Protein AF-A0A927G525-F1 (afdb_monomer)

Radius of gyration: 22.57 Å; Cα contacts (8 Å, |Δi|>4): 133; chains: 1; bounding box: 40×62×65 Å

Foldseek 3Di:
DDDDDDVVVVVVVVVVVVVVVVVVVVVVPDDDDDDDDDDDDDDDDDDDDDDDDDPPDPPADDQDPVLLVVLCVQQPLPDDPVSLLVQLLQCLVLWFDWPDHDHHDHDDLSNLVSSLVSLVSDDDPPSVLSNVSSVCVNVVNCQCSLVSNQVSCVVVVHDGGRTDGTDDPVRSVVVCVVRPD

Structure (mmCIF, N/CA/C/O backbone):
data_AF-A0A927G525-F1
#
_entry.id   AF-A0A927G525-F1
#
loop_
_atom_site.group_PDB
_atom_site.id
_atom_site.type_symbol
_atom_site.label_atom_id
_atom_site.label_alt_id
_atom_site.label_comp_id
_atom_site.label_asym_id
_atom_site.label_entity_id
_atom_site.label_seq_id
_atom_site.pdbx_PDB_ins_code
_atom_site.Cartn_x
_atom_site.Cartn_y
_atom_site.Cartn_z
_atom_site.occupancy
_atom_site.B_iso_or_equiv
_atom_site.auth_seq_id
_atom_site.auth_comp_id
_atom_site.auth_asym_id
_atom_site.auth_atom_id
_atom_site.pdbx_PDB_model_num
ATOM 1 N N . MET A 1 1 ? 15.867 30.721 -27.937 1.00 39.94 1 MET A N 1
ATOM 2 C CA . MET A 1 1 ? 15.234 31.779 -27.117 1.00 39.94 1 MET A CA 1
ATOM 3 C C . MET A 1 1 ? 14.611 31.101 -25.904 1.00 39.94 1 MET A C 1
ATOM 5 O O . MET A 1 1 ? 13.774 30.235 -26.097 1.00 39.94 1 MET A O 1
ATOM 9 N N . LYS A 1 2 ? 15.102 31.360 -24.684 1.00 43.56 2 LYS A N 1
ATOM 10 C CA . LYS A 1 2 ? 14.586 30.732 -23.452 1.00 43.56 2 LYS A CA 1
ATOM 11 C C . LYS A 1 2 ? 13.580 31.690 -22.808 1.00 43.56 2 LYS A C 1
ATOM 13 O O . LYS A 1 2 ? 13.981 32.765 -22.365 1.00 43.56 2 LYS A O 1
ATOM 18 N N . ASN A 1 3 ? 12.302 31.316 -22.790 1.00 55.22 3 ASN A N 1
ATOM 19 C CA . ASN A 1 3 ? 11.239 32.102 -22.164 1.00 55.22 3 ASN A CA 1
ATOM 20 C C . ASN A 1 3 ? 11.422 32.070 -20.643 1.00 55.22 3 ASN A C 1
ATOM 22 O O . ASN A 1 3 ? 11.191 31.049 -20.000 1.00 55.22 3 ASN A O 1
ATOM 26 N N . LYS A 1 4 ? 11.873 33.187 -20.069 1.00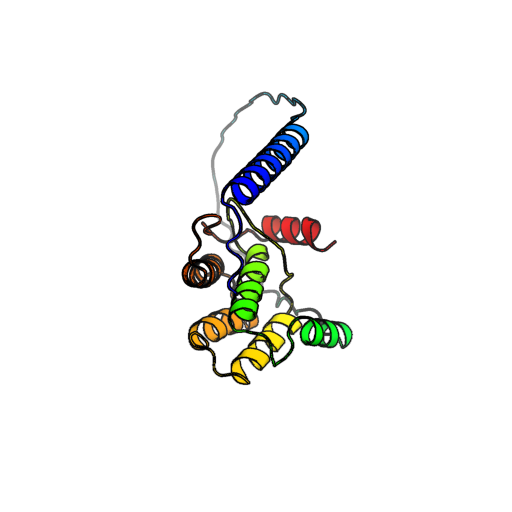 57.25 4 LYS A N 1
ATOM 27 C CA . LYS A 1 4 ? 11.901 33.388 -18.619 1.00 57.25 4 LYS A CA 1
ATOM 28 C C . LYS A 1 4 ? 10.483 33.754 -18.177 1.00 57.25 4 LYS A C 1
ATOM 30 O O . LYS A 1 4 ? 10.048 34.881 -18.412 1.00 57.25 4 LYS A O 1
ATOM 35 N N . LEU A 1 5 ? 9.764 32.802 -17.584 1.00 58.34 5 LEU A N 1
ATOM 36 C CA . LEU A 1 5 ? 8.519 33.079 -16.862 1.00 58.34 5 LEU A CA 1
ATOM 37 C C . LEU A 1 5 ? 8.806 34.147 -15.797 1.00 58.34 5 LEU A C 1
ATOM 39 O O . LEU A 1 5 ? 9.718 34.001 -14.984 1.00 58.34 5 LEU A O 1
ATOM 43 N N . GLN A 1 6 ? 8.079 35.261 -15.874 1.00 56.66 6 GLN A N 1
ATOM 44 C CA . GLN A 1 6 ? 8.254 36.414 -14.994 1.00 56.66 6 GLN A CA 1
ATOM 45 C C . GLN A 1 6 ? 7.809 36.028 -13.568 1.00 56.66 6 GLN A C 1
ATOM 47 O O . GLN A 1 6 ? 6.707 35.495 -13.416 1.00 56.66 6 GLN A O 1
ATOM 52 N N . PRO A 1 7 ? 8.608 36.296 -12.517 1.00 56.25 7 PRO A N 1
ATOM 53 C CA . PRO A 1 7 ? 8.331 35.832 -11.149 1.00 56.25 7 PRO A CA 1
ATOM 54 C C . PRO A 1 7 ? 7.003 36.349 -10.562 1.00 56.25 7 PRO A C 1
ATOM 56 O O . PRO A 1 7 ? 6.453 35.739 -9.651 1.00 56.25 7 PRO A O 1
ATOM 59 N N . THR A 1 8 ? 6.431 37.417 -11.117 1.00 53.62 8 THR A N 1
ATOM 60 C CA . THR A 1 8 ? 5.122 37.969 -10.736 1.00 53.62 8 THR A CA 1
ATOM 61 C C . THR A 1 8 ? 3.933 37.061 -11.071 1.00 53.62 8 THR A C 1
ATOM 63 O O . THR A 1 8 ? 2.954 37.059 -10.329 1.00 53.62 8 THR A O 1
ATOM 66 N N . LEU A 1 9 ? 4.008 36.245 -12.130 1.00 52.56 9 LEU A N 1
ATOM 67 C CA . LEU A 1 9 ? 2.923 35.322 -12.510 1.00 52.56 9 LEU A CA 1
ATOM 68 C C . LEU A 1 9 ? 2.829 34.106 -11.575 1.00 52.56 9 LEU A C 1
ATOM 70 O O . LEU A 1 9 ? 1.742 33.583 -11.349 1.00 52.56 9 LEU A O 1
ATOM 74 N N . ILE A 1 10 ? 3.954 33.692 -10.986 1.00 56.41 10 ILE A N 1
ATOM 75 C CA . ILE A 1 10 ? 4.010 32.559 -10.052 1.00 56.41 10 ILE A CA 1
ATOM 76 C C . ILE A 1 10 ? 3.371 32.948 -8.710 1.00 56.41 10 ILE A C 1
ATOM 78 O O . ILE A 1 10 ? 2.607 32.173 -8.140 1.00 56.41 10 ILE A O 1
ATOM 82 N N . ILE A 1 11 ? 3.610 34.177 -8.241 1.00 58.72 11 ILE A N 1
ATOM 83 C CA . ILE A 1 11 ? 3.064 34.672 -6.966 1.00 58.72 11 ILE A CA 1
ATOM 84 C C . ILE A 1 11 ? 1.535 34.804 -7.035 1.00 58.72 11 ILE A C 1
ATOM 86 O O . ILE A 1 11 ? 0.843 34.410 -6.098 1.00 58.72 11 ILE A O 1
ATOM 90 N N . ALA A 1 12 ? 0.992 35.285 -8.158 1.00 60.22 12 ALA A N 1
ATOM 91 C CA . ALA A 1 12 ? -0.456 35.388 -8.345 1.00 60.22 12 ALA A CA 1
ATOM 92 C C . ALA A 1 12 ? -1.150 34.011 -8.326 1.00 60.22 12 ALA A C 1
ATOM 94 O O . ALA A 1 12 ? -2.212 33.869 -7.722 1.00 60.22 12 ALA A O 1
ATOM 95 N N . GLY A 1 13 ? -0.526 32.983 -8.915 1.00 58.19 13 GLY A N 1
ATOM 96 C CA . GLY A 1 13 ? -1.050 31.613 -8.898 1.00 58.19 13 GLY A CA 1
ATOM 97 C C . GLY A 1 13 ? -1.120 31.009 -7.491 1.00 58.19 13 GLY A C 1
ATOM 98 O O . GLY A 1 13 ? -2.121 30.393 -7.134 1.00 58.19 13 GLY A O 1
ATOM 99 N N . VAL A 1 14 ? -0.102 31.244 -6.657 1.00 66.50 14 VAL A N 1
ATOM 100 C CA . VAL A 1 14 ? -0.062 30.733 -5.273 1.00 66.50 14 VAL A CA 1
ATOM 101 C C . VAL A 1 14 ? -1.140 31.379 -4.395 1.00 66.50 14 VAL A C 1
ATOM 103 O O . VAL A 1 14 ? -1.772 30.692 -3.595 1.00 66.50 14 VAL A O 1
ATOM 106 N N . ILE A 1 15 ? -1.415 32.676 -4.576 1.00 67.94 15 ILE A N 1
ATOM 107 C CA . ILE A 1 15 ? -2.446 33.389 -3.801 1.00 67.94 15 ILE A CA 1
ATOM 108 C C . ILE A 1 15 ? -3.853 32.859 -4.122 1.00 67.94 15 ILE A C 1
ATOM 110 O O . ILE A 1 15 ? -4.662 32.681 -3.212 1.00 67.94 15 ILE A O 1
ATOM 114 N N . ILE A 1 16 ? -4.134 32.546 -5.392 1.00 67.38 16 ILE A N 1
ATOM 115 C CA . ILE A 1 16 ? -5.429 31.984 -5.815 1.00 67.38 16 ILE A CA 1
ATOM 116 C C . ILE A 1 16 ? -5.639 30.586 -5.217 1.00 67.38 16 ILE A C 1
ATOM 118 O O . ILE A 1 16 ? -6.733 30.277 -4.749 1.00 67.38 16 ILE A O 1
ATOM 122 N N . ILE A 1 17 ? -4.583 29.768 -5.166 1.00 70.31 17 ILE A N 1
ATOM 123 C CA . ILE A 1 17 ? -4.628 28.432 -4.563 1.00 70.31 17 ILE A CA 1
ATOM 124 C C . ILE A 1 17 ? -4.920 28.533 -3.057 1.00 70.31 17 ILE A C 1
ATOM 126 O O . ILE A 1 17 ? -5.826 27.865 -2.567 1.00 70.31 17 ILE A O 1
ATOM 130 N N . ILE A 1 18 ? -4.234 29.416 -2.324 1.00 76.62 18 ILE A N 1
ATOM 131 C CA . ILE A 1 18 ? -4.459 29.595 -0.878 1.00 76.62 18 ILE A CA 1
ATOM 132 C C . ILE A 1 18 ? -5.886 30.087 -0.588 1.00 76.62 18 ILE A C 1
ATOM 134 O O . ILE A 1 18 ? -6.522 29.590 0.339 1.00 76.62 18 ILE A O 1
ATOM 138 N N . ALA A 1 19 ? -6.418 31.012 -1.393 1.00 71.88 19 ALA A N 1
ATOM 139 C CA . ALA A 1 19 ? -7.792 31.491 -1.242 1.00 71.88 19 ALA A CA 1
ATOM 140 C C . ALA A 1 19 ? -8.829 30.385 -1.516 1.00 71.88 19 ALA A C 1
ATOM 142 O O . ALA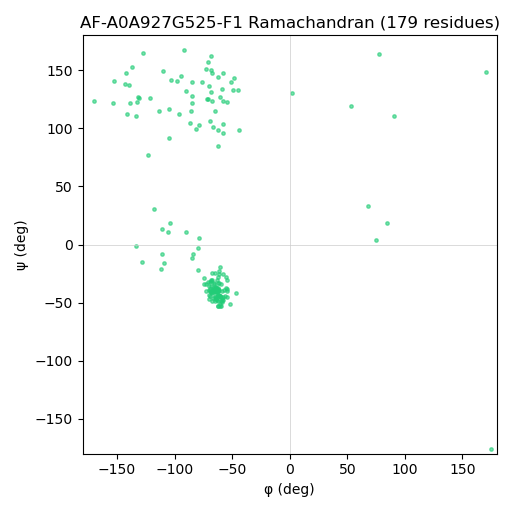 A 1 19 ? -9.806 30.266 -0.777 1.00 71.88 19 ALA A O 1
ATOM 143 N N . PHE A 1 20 ? -8.594 29.544 -2.529 1.00 77.44 20 PHE A N 1
ATOM 144 C CA . PHE A 1 20 ? -9.458 28.407 -2.853 1.00 77.44 20 PHE A CA 1
ATOM 145 C C . PHE A 1 20 ? -9.467 27.353 -1.734 1.00 77.44 20 PHE A C 1
ATOM 147 O O . PHE A 1 20 ? -10.533 26.926 -1.293 1.00 77.44 20 PHE A O 1
ATOM 154 N N . PHE A 1 21 ? -8.293 26.987 -1.209 1.00 74.19 21 PHE A N 1
ATOM 155 C CA . PHE A 1 21 ? -8.185 26.045 -0.089 1.00 74.19 21 PHE A CA 1
ATOM 156 C C . PHE A 1 21 ? -8.732 26.621 1.226 1.00 74.19 21 PHE A C 1
ATOM 158 O O . PHE A 1 21 ? -9.364 25.894 1.989 1.00 74.19 21 PHE A O 1
ATOM 165 N N . GLY A 1 22 ? -8.559 27.923 1.474 1.00 76.00 22 GLY A N 1
ATOM 166 C CA . GLY A 1 22 ? -9.157 28.607 2.622 1.00 76.00 22 GLY A CA 1
ATOM 167 C C . GLY A 1 22 ? -10.688 28.627 2.570 1.00 76.00 22 GLY A C 1
ATOM 168 O O . GLY A 1 22 ? -11.336 28.392 3.586 1.00 76.00 22 GLY A O 1
ATOM 169 N N . TYR A 1 23 ? -11.271 28.835 1.386 1.00 75.94 23 TYR A N 1
ATOM 170 C CA . TYR A 1 23 ? -12.721 28.770 1.184 1.00 75.94 23 TYR A CA 1
ATOM 171 C C . TYR A 1 23 ? -13.271 27.341 1.341 1.00 75.94 23 TYR A C 1
ATOM 173 O O . TYR A 1 23 ? -14.293 27.144 1.991 1.00 75.94 23 TYR A O 1
ATOM 181 N N . MET A 1 24 ? -12.569 26.324 0.827 1.00 74.06 24 MET A N 1
ATOM 182 C CA . MET A 1 24 ? -12.942 24.915 1.041 1.00 74.06 24 MET A CA 1
ATOM 183 C C . MET A 1 24 ? -12.901 24.518 2.524 1.00 74.06 24 MET A C 1
ATOM 185 O O . MET A 1 24 ? -13.780 23.798 2.994 1.00 74.06 24 MET A O 1
ATOM 189 N N . TYR A 1 25 ? -11.920 25.024 3.279 1.00 75.00 25 TYR A N 1
ATOM 190 C CA . TYR A 1 25 ? -11.811 24.777 4.716 1.00 75.00 25 TYR A CA 1
ATOM 191 C C . TYR A 1 25 ? -13.017 25.328 5.491 1.00 75.00 25 TYR A C 1
ATOM 193 O O . TYR A 1 25 ? -13.557 24.622 6.338 1.00 75.00 25 TYR A O 1
ATOM 201 N N . THR A 1 26 ? -13.499 26.541 5.199 1.00 68.50 26 THR A N 1
ATOM 202 C CA . THR A 1 26 ? -14.641 27.116 5.937 1.00 68.50 26 THR A CA 1
ATOM 203 C C . THR A 1 26 ? -15.961 26.411 5.631 1.00 68.50 26 THR A C 1
ATOM 205 O O . THR A 1 26 ? -16.758 26.217 6.545 1.00 68.50 26 THR A O 1
ATOM 208 N N . VAL A 1 27 ? -16.174 25.968 4.387 1.00 64.81 27 VAL A N 1
ATOM 209 C CA . VAL A 1 27 ? -17.385 25.226 3.982 1.00 64.81 27 VAL A CA 1
ATOM 210 C C . VAL A 1 27 ? -17.437 23.829 4.614 1.00 64.81 27 VAL A C 1
ATOM 212 O O . VAL A 1 27 ? -18.519 23.338 4.919 1.00 64.81 27 VAL A O 1
ATOM 215 N N . GLN A 1 28 ? -16.285 23.204 4.877 1.00 55.56 28 GLN A N 1
ATOM 216 C CA . GLN A 1 28 ? -16.208 21.896 5.540 1.00 55.56 28 GLN A CA 1
ATOM 217 C C . GLN A 1 28 ? -16.235 21.982 7.081 1.00 55.56 28 GLN A C 1
ATOM 219 O O . GLN A 1 28 ? -16.398 20.962 7.747 1.00 55.56 28 GLN A O 1
ATOM 224 N N . SER A 1 29 ? -16.089 23.183 7.653 1.00 53.62 29 SER A N 1
ATOM 225 C CA . SER A 1 29 ? -15.905 23.393 9.098 1.00 53.62 29 SER A CA 1
ATOM 226 C C . SER A 1 29 ? -17.141 23.910 9.840 1.00 53.62 29 SER A C 1
ATOM 228 O O . SER A 1 29 ? -16.972 24.434 10.935 1.00 53.62 29 SER A O 1
ATOM 230 N N . THR A 1 30 ? -18.366 23.806 9.310 1.00 46.56 30 THR A N 1
ATOM 231 C CA . THR A 1 30 ? -19.584 24.105 10.094 1.00 46.56 30 THR A CA 1
ATOM 232 C C . THR A 1 30 ? -20.041 22.858 10.861 1.00 46.56 30 THR A C 1
ATOM 234 O O . THR A 1 30 ? -20.611 21.959 10.236 1.00 46.56 30 THR A O 1
ATOM 237 N N . PRO A 1 31 ? -19.828 22.758 12.186 1.00 49.62 31 PRO A N 1
ATOM 238 C CA . PRO A 1 31 ? -20.249 21.605 12.969 1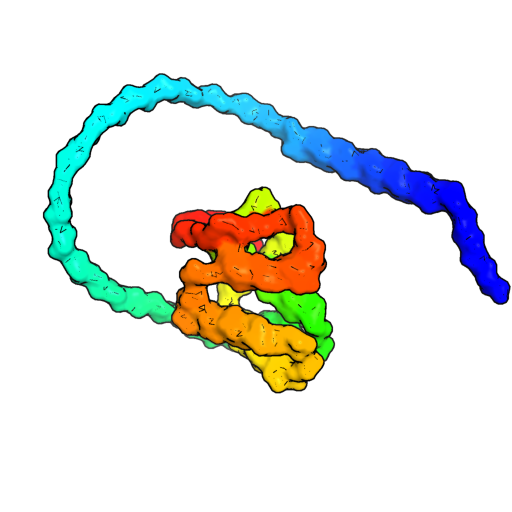.00 49.62 31 PRO A CA 1
ATOM 239 C C . PRO A 1 31 ? -21.671 21.849 13.494 1.00 49.62 31 PRO A C 1
ATOM 241 O O . PRO A 1 31 ? -21.960 22.911 14.045 1.00 49.62 31 PRO A O 1
ATOM 244 N N . ALA A 1 32 ? -22.561 20.870 13.335 1.00 41.31 32 ALA A N 1
ATOM 245 C CA . ALA A 1 32 ? -23.811 20.826 14.087 1.00 41.31 32 ALA A CA 1
ATOM 246 C C . ALA A 1 32 ? -23.482 20.490 15.554 1.00 41.31 32 ALA A C 1
ATOM 248 O O . ALA A 1 32 ? -22.785 19.510 15.816 1.00 41.31 32 ALA A O 1
ATOM 249 N N . GLU A 1 33 ? -23.932 21.322 16.498 1.00 45.72 33 GLU A N 1
ATOM 250 C CA . GLU A 1 33 ? -23.823 21.040 17.933 1.00 45.72 33 GLU A CA 1
ATOM 251 C C . GLU A 1 33 ? -24.718 19.854 18.306 1.00 45.72 33 GLU A C 1
ATOM 253 O O . GLU A 1 33 ? -25.935 19.919 18.137 1.00 45.72 33 GLU A O 1
ATOM 258 N N . GLU A 1 34 ? -24.134 18.814 18.902 1.00 36.59 34 GLU A N 1
ATOM 259 C CA . GLU A 1 34 ? -24.881 17.841 19.692 1.00 36.59 34 GLU A CA 1
ATOM 260 C C . GLU A 1 34 ? -24.169 17.608 21.027 1.00 36.59 34 GLU A C 1
ATOM 262 O O . GLU A 1 34 ? -22.961 17.380 21.106 1.00 36.59 34 GLU A O 1
ATOM 267 N N . LYS A 1 35 ? -24.946 17.758 22.096 1.00 39.81 35 LYS A N 1
ATOM 268 C CA . LYS A 1 35 ? -24.525 17.786 23.492 1.00 39.81 35 LYS A CA 1
ATOM 269 C C . LYS A 1 35 ? -24.917 16.442 24.101 1.00 39.81 35 LYS A C 1
ATOM 271 O O . LYS A 1 35 ? -26.108 16.159 24.172 1.00 39.81 35 LYS A O 1
ATOM 276 N N . VAL A 1 36 ? -23.953 15.635 24.547 1.00 34.03 36 VAL A N 1
ATOM 277 C CA . VAL A 1 36 ? -24.246 14.370 25.243 1.00 34.03 36 VAL A CA 1
ATOM 278 C C . VAL A 1 36 ? -23.617 14.366 26.630 1.00 34.03 36 VAL A C 1
ATOM 280 O O . VAL A 1 36 ? -22.438 14.659 26.824 1.00 34.03 36 VAL A O 1
ATOM 283 N N . GLU A 1 37 ? -24.495 14.098 27.586 1.00 31.39 37 GLU A N 1
ATOM 284 C CA . GLU A 1 37 ? -24.342 14.138 29.030 1.00 31.39 37 GLU A CA 1
ATOM 285 C C . GLU A 1 37 ? -23.755 12.815 29.548 1.00 31.39 37 GLU A C 1
ATOM 287 O O . GLU A 1 37 ? -24.078 11.732 29.064 1.00 31.39 37 GLU A O 1
ATOM 292 N N . VAL A 1 38 ? -22.845 12.925 30.515 1.00 31.73 38 VAL A N 1
ATOM 293 C CA . VAL A 1 38 ? -22.049 11.833 31.088 1.00 31.73 38 VAL A CA 1
ATOM 294 C C . VAL A 1 38 ? -22.839 11.139 32.195 1.00 31.73 38 VAL A C 1
ATOM 296 O O . VAL A 1 38 ? -23.227 11.798 33.157 1.00 31.73 38 VAL A O 1
ATOM 299 N N . ILE A 1 39 ? -22.977 9.812 32.134 1.00 34.06 39 ILE A N 1
ATOM 300 C CA . ILE A 1 39 ? -23.263 8.985 33.315 1.00 34.06 39 ILE A CA 1
ATOM 301 C C . ILE A 1 39 ? -22.311 7.787 33.303 1.00 34.06 39 ILE A C 1
ATOM 303 O O . ILE A 1 39 ? -22.239 7.038 32.333 1.00 34.06 39 ILE A O 1
ATOM 307 N N . ALA A 1 40 ? -21.548 7.667 34.387 1.00 34.47 40 ALA A N 1
ATOM 308 C CA . ALA A 1 40 ? -20.619 6.585 34.669 1.00 34.47 40 ALA A CA 1
ATOM 309 C C . ALA A 1 40 ? -21.280 5.558 35.593 1.00 34.47 40 ALA A C 1
ATOM 311 O O . ALA A 1 40 ? -21.918 5.959 36.565 1.00 34.47 40 ALA A O 1
ATOM 312 N N . GLU A 1 41 ? -21.037 4.268 35.357 1.00 32.25 41 GLU A N 1
ATOM 313 C CA . GLU A 1 41 ? -21.097 3.248 36.407 1.00 32.25 41 GLU A CA 1
ATOM 314 C C . GLU A 1 41 ? -20.175 2.063 36.060 1.00 32.25 41 GLU A C 1
ATOM 316 O O . GLU A 1 41 ? -20.290 1.446 35.001 1.00 32.25 41 GLU A O 1
ATOM 321 N N . GLU A 1 42 ? -19.216 1.787 36.950 1.00 34.88 42 GLU A N 1
ATOM 322 C CA . GLU A 1 42 ? -18.452 0.535 37.022 1.00 34.88 42 GLU A CA 1
ATOM 323 C C . GLU A 1 42 ? -19.346 -0.594 37.561 1.00 34.88 42 GLU A C 1
ATOM 325 O O . GLU A 1 42 ? -20.164 -0.320 38.432 1.00 34.88 42 GLU A O 1
ATOM 330 N N . THR A 1 43 ? -19.106 -1.863 37.188 1.00 25.16 43 THR A N 1
ATOM 331 C CA . THR A 1 43 ? -18.833 -2.969 38.144 1.00 25.16 43 THR A CA 1
ATOM 332 C C . THR A 1 43 ? -18.362 -4.259 37.431 1.00 25.16 43 THR A C 1
ATOM 334 O O . THR A 1 43 ? -19.031 -4.804 36.563 1.00 25.16 43 THR A O 1
ATOM 337 N N . LYS A 1 44 ? -17.175 -4.697 37.871 1.00 31.28 44 LYS A N 1
ATOM 338 C CA . LYS A 1 44 ? -16.475 -6.004 37.951 1.00 31.28 44 LYS A CA 1
ATOM 339 C C . LYS A 1 44 ? -17.073 -7.330 37.410 1.00 31.28 44 LYS A C 1
ATOM 341 O O . LYS A 1 44 ? -18.122 -7.775 37.851 1.00 31.28 44 LYS A O 1
ATOM 346 N N . GLU A 1 45 ? -16.219 -8.005 36.621 1.00 30.88 45 GLU A N 1
ATOM 347 C CA . GLU A 1 45 ? -15.624 -9.362 36.792 1.00 30.88 45 GLU A CA 1
ATOM 348 C C . GLU A 1 45 ? -16.524 -10.594 37.047 1.00 30.88 45 GLU A C 1
ATOM 350 O O . GLU A 1 45 ? -17.109 -10.722 38.117 1.00 30.88 45 GLU A O 1
ATOM 355 N N . SER A 1 46 ? -16.486 -11.592 36.143 1.00 27.42 46 SER A N 1
ATOM 356 C CA . SER A 1 46 ? -15.856 -12.916 36.383 1.00 27.42 46 SER A CA 1
ATOM 357 C C . SER A 1 46 ? -16.158 -13.953 35.278 1.00 27.42 46 SER A C 1
ATOM 359 O O . SER A 1 46 ? -17.267 -14.008 34.755 1.00 27.42 46 SER A O 1
ATOM 361 N N . ALA A 1 47 ? -15.166 -14.829 35.076 1.00 27.95 47 ALA A N 1
ATOM 362 C CA . ALA A 1 47 ? -15.230 -16.235 34.657 1.00 27.95 47 ALA A CA 1
ATOM 363 C C . ALA A 1 47 ? -15.168 -16.592 33.159 1.00 27.95 47 ALA A C 1
ATOM 365 O O . ALA A 1 47 ? -16.104 -16.413 32.385 1.00 27.95 47 ALA A O 1
ATOM 366 N N . GLU A 1 48 ? -14.028 -17.205 32.822 1.00 32.62 48 GLU A N 1
ATOM 367 C CA . GLU A 1 48 ? -13.744 -18.004 31.634 1.00 32.62 48 GLU A CA 1
ATOM 368 C C . GLU A 1 48 ? -14.823 -19.058 31.357 1.00 32.62 48 GLU A C 1
ATOM 370 O O . GLU A 1 48 ? -15.295 -19.759 32.253 1.00 32.62 48 GLU A O 1
ATOM 375 N N . THR A 1 49 ? -15.109 -19.276 30.078 1.00 25.34 49 THR A N 1
ATOM 376 C CA . THR A 1 49 ? -15.438 -20.604 29.563 1.00 25.34 49 THR A CA 1
ATOM 377 C C . THR A 1 49 ? -14.785 -20.724 28.198 1.00 25.34 49 THR A C 1
ATOM 379 O O . THR A 1 49 ? -15.115 -20.006 27.260 1.00 25.34 49 THR A O 1
ATOM 382 N N . SER A 1 50 ? -13.788 -21.601 28.142 1.00 35.62 50 SER A N 1
ATOM 383 C CA . SER A 1 50 ? -13.193 -22.102 26.919 1.00 35.62 50 SER A CA 1
ATOM 384 C C . SER A 1 50 ? -14.240 -22.906 26.158 1.00 35.62 50 SER A C 1
ATOM 386 O O . SER A 1 50 ? -14.647 -23.977 26.612 1.00 35.62 50 SER A O 1
ATOM 388 N N . GLU A 1 51 ? -14.625 -22.424 24.990 1.00 32.19 51 GLU A N 1
ATOM 389 C CA . GLU A 1 51 ? -15.234 -23.256 23.968 1.00 32.19 51 GLU A CA 1
ATOM 390 C C . GLU A 1 51 ? -14.533 -22.894 22.663 1.00 32.19 51 GLU A C 1
ATOM 392 O O . GLU A 1 51 ? -14.572 -21.757 22.195 1.00 32.19 51 GLU A O 1
ATOM 397 N N . SER A 1 52 ? -13.750 -23.853 22.178 1.00 38.06 52 SER A N 1
ATOM 398 C CA . SER A 1 52 ? -13.108 -23.835 20.875 1.00 38.06 52 SER A CA 1
ATOM 399 C C . SER A 1 52 ? -14.195 -23.691 19.819 1.00 38.06 52 SER A C 1
ATOM 401 O O . SER A 1 52 ? -14.922 -24.648 19.555 1.00 38.06 52 SER A O 1
ATOM 403 N N . VAL A 1 53 ? -14.321 -22.490 19.266 1.00 32.84 53 VAL A N 1
ATOM 404 C CA . VAL A 1 53 ? -15.077 -22.261 18.042 1.00 32.84 53 VAL A CA 1
ATOM 405 C C . VAL A 1 53 ? -14.115 -22.536 16.904 1.00 32.84 53 VAL A C 1
ATOM 407 O O . VAL A 1 53 ? -13.072 -21.889 16.793 1.00 32.84 53 VAL A O 1
ATOM 410 N N . ASP A 1 54 ? -14.455 -23.577 16.156 1.00 29.48 54 ASP A N 1
ATOM 411 C CA . ASP A 1 54 ? -13.802 -23.997 14.932 1.00 29.48 54 ASP A CA 1
ATOM 412 C C . ASP A 1 54 ? -13.530 -22.788 14.028 1.00 29.48 54 ASP A C 1
ATOM 414 O O . ASP A 1 54 ? -14.392 -21.929 13.831 1.00 29.48 54 ASP A O 1
ATOM 418 N N . GLU A 1 55 ? -12.303 -22.726 13.512 1.00 42.44 55 GLU A N 1
ATOM 419 C CA . GLU A 1 55 ? -11.892 -21.813 12.453 1.00 42.44 55 GLU A CA 1
ATOM 420 C C . GLU A 1 55 ? -12.796 -22.063 11.237 1.00 42.44 55 GLU A C 1
ATOM 422 O O . GLU A 1 55 ? -12.587 -22.995 10.458 1.00 42.44 55 GLU A O 1
ATOM 427 N N . GLU A 1 56 ? -13.852 -21.259 11.107 1.00 40.25 56 GLU A N 1
ATOM 428 C CA . GLU A 1 56 ? -14.613 -21.150 9.871 1.00 40.25 56 GLU A CA 1
ATOM 429 C C . GLU A 1 56 ? -13.692 -20.515 8.829 1.00 40.25 56 GLU A C 1
ATOM 431 O O . GLU A 1 56 ? -13.424 -19.316 8.834 1.00 40.25 56 GLU A O 1
ATOM 436 N N . ASP A 1 57 ? -13.165 -21.387 7.975 1.00 38.12 57 ASP A N 1
ATOM 437 C CA . ASP A 1 57 ? -12.541 -21.102 6.692 1.00 38.12 57 ASP A CA 1
ATOM 438 C C . ASP A 1 57 ? -13.411 -20.073 5.942 1.00 38.12 57 ASP A C 1
ATOM 440 O O . ASP A 1 57 ? -14.459 -20.406 5.378 1.00 38.12 57 ASP A O 1
ATOM 444 N N . GLU A 1 58 ? -13.016 -18.795 6.003 1.00 46.78 58 GLU A N 1
ATOM 445 C CA . GLU A 1 58 ? -13.561 -17.714 5.183 1.00 46.78 58 GLU A CA 1
ATOM 446 C C . GLU A 1 58 ? -13.251 -18.069 3.725 1.00 46.78 58 GLU A C 1
ATOM 448 O O . GLU A 1 58 ? -12.241 -17.663 3.148 1.00 46.78 58 GLU A O 1
ATOM 453 N N . GLN A 1 59 ? -14.112 -18.884 3.113 1.00 45.75 59 GLN A N 1
ATOM 454 C CA . GLN A 1 59 ? -14.025 -19.186 1.697 1.00 45.75 59 GLN A CA 1
ATOM 455 C C . GLN A 1 59 ? -14.226 -17.867 0.943 1.00 45.75 59 GLN A C 1
ATOM 457 O O . GLN A 1 59 ? -15.352 -17.393 0.764 1.00 45.75 59 GLN A O 1
ATOM 462 N N . ALA A 1 60 ? -13.114 -17.256 0.531 1.00 60.50 60 ALA A N 1
ATOM 463 C CA . ALA A 1 60 ? -13.111 -16.066 -0.299 1.00 60.50 60 ALA A CA 1
ATOM 464 C C . ALA A 1 60 ? -14.049 -16.288 -1.494 1.00 60.50 60 ALA A C 1
ATOM 466 O O . ALA A 1 60 ? -14.021 -17.346 -2.134 1.00 60.50 60 ALA A O 1
ATOM 467 N N . ALA A 1 61 ? -14.905 -15.301 -1.776 1.00 68.69 61 ALA A N 1
ATOM 468 C CA . ALA A 1 61 ? -15.823 -15.370 -2.904 1.00 68.69 61 ALA A CA 1
ATOM 469 C C . ALA A 1 61 ? -15.054 -15.735 -4.192 1.00 68.69 61 ALA A C 1
ATOM 471 O O . ALA A 1 61 ? -13.935 -15.250 -4.395 1.00 68.69 61 ALA A O 1
ATOM 472 N N . PRO A 1 62 ? -15.620 -16.592 -5.061 1.00 82.62 62 PRO A N 1
ATOM 473 C CA . PRO A 1 62 ? -14.924 -17.030 -6.262 1.00 82.62 62 PRO A CA 1
ATOM 474 C C . PRO A 1 62 ? -14.608 -15.827 -7.156 1.00 82.62 62 PRO A C 1
ATOM 476 O O . PRO A 1 62 ? -15.508 -15.065 -7.505 1.00 82.62 62 PRO A O 1
ATOM 479 N N . ILE A 1 63 ? -13.336 -15.684 -7.545 1.00 88.12 63 ILE A N 1
ATOM 4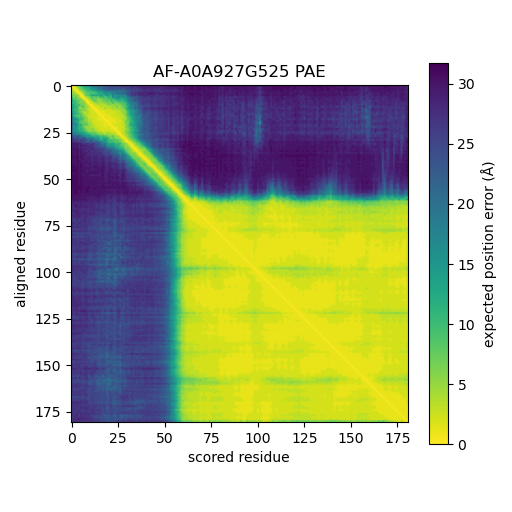80 C CA . ILE A 1 63 ? -12.878 -14.643 -8.475 1.00 88.12 63 ILE A CA 1
ATOM 481 C C . ILE A 1 63 ? -13.642 -14.783 -9.798 1.00 88.12 63 ILE A C 1
ATOM 483 O O . ILE A 1 63 ? -13.619 -15.844 -10.431 1.00 88.12 63 ILE A O 1
ATOM 487 N N . THR A 1 64 ? -14.317 -13.718 -10.225 1.00 93.06 64 THR A N 1
ATOM 488 C CA . THR A 1 64 ? -15.071 -13.694 -11.482 1.00 93.06 64 THR A CA 1
ATOM 489 C C . THR A 1 64 ? -14.217 -13.184 -12.644 1.00 93.06 64 THR A C 1
ATOM 491 O O . THR A 1 64 ? -13.137 -12.625 -12.458 1.00 93.06 64 THR A O 1
ATOM 494 N N . LYS A 1 65 ? -14.699 -13.364 -13.881 1.00 92.19 65 LYS A N 1
ATOM 495 C CA . LYS A 1 65 ? -14.041 -12.776 -15.060 1.00 92.19 65 LYS A CA 1
ATOM 496 C C . LYS A 1 65 ? -14.023 -11.252 -14.999 1.00 92.19 65 LYS A C 1
ATOM 498 O O . LYS A 1 65 ? -13.008 -10.661 -15.340 1.00 92.19 65 LYS A O 1
ATOM 503 N N . ASP A 1 66 ? -15.108 -10.652 -14.522 1.00 94.19 66 ASP A N 1
ATOM 504 C CA . ASP A 1 66 ? -15.226 -9.201 -14.400 1.00 94.19 66 ASP A CA 1
ATOM 505 C C . ASP A 1 66 ? -14.202 -8.656 -13.388 1.00 94.19 66 ASP A C 1
ATOM 507 O O . ASP A 1 66 ? -13.596 -7.616 -13.636 1.00 94.19 66 ASP A O 1
ATOM 511 N N . ASP A 1 67 ? -13.928 -9.391 -12.300 1.00 92.44 67 ASP A N 1
ATOM 512 C CA . ASP A 1 67 ? -12.883 -9.025 -11.329 1.00 92.44 67 ASP A CA 1
ATOM 513 C C . ASP A 1 67 ? -11.478 -9.051 -11.947 1.00 92.44 67 ASP A C 1
ATOM 515 O O . ASP A 1 67 ? -10.654 -8.179 -11.662 1.00 92.44 67 ASP A O 1
ATOM 519 N N . ILE A 1 68 ? -11.198 -10.052 -12.789 1.00 93.12 68 ILE A N 1
ATOM 520 C CA . ILE A 1 68 ? -9.916 -10.178 -13.496 1.00 93.12 68 ILE A CA 1
ATOM 521 C C . ILE A 1 68 ? -9.769 -9.042 -14.510 1.00 93.12 68 ILE A C 1
ATOM 523 O O . ILE A 1 68 ? -8.744 -8.365 -14.517 1.00 93.12 68 ILE A O 1
ATOM 527 N N . GLU A 1 69 ? -10.793 -8.794 -15.330 1.00 94.56 69 GLU A N 1
ATOM 528 C CA . GLU A 1 69 ? -10.776 -7.728 -16.337 1.00 94.56 69 GLU A CA 1
ATOM 529 C C . GLU A 1 69 ? -10.635 -6.335 -15.696 1.00 94.56 69 GLU A C 1
ATOM 531 O O . GLU A 1 69 ? -9.882 -5.494 -16.201 1.00 94.56 69 GLU A O 1
ATOM 536 N N . ASP A 1 70 ? -11.302 -6.082 -14.561 1.00 96.06 70 ASP A N 1
ATOM 537 C CA . ASP A 1 70 ? -11.107 -4.850 -13.788 1.00 96.06 70 ASP A CA 1
ATOM 538 C C . ASP A 1 70 ? -9.667 -4.743 -13.273 1.00 96.06 70 ASP A C 1
ATOM 540 O O . ASP A 1 70 ? -9.012 -3.719 -13.485 1.00 96.06 70 ASP A O 1
ATOM 544 N N . ALA A 1 71 ? -9.134 -5.803 -12.658 1.00 96.31 71 ALA A N 1
ATOM 545 C CA . ALA A 1 71 ? -7.770 -5.806 -12.143 1.00 96.31 71 ALA A CA 1
ATOM 546 C C . ALA A 1 71 ? -6.732 -5.568 -13.254 1.00 96.31 71 ALA A C 1
ATOM 548 O O . ALA A 1 71 ? -5.833 -4.746 -13.078 1.00 96.31 71 ALA A O 1
ATOM 549 N N . GLU A 1 72 ? -6.863 -6.220 -14.411 1.00 97.25 72 GLU A N 1
ATOM 550 C CA . GLU A 1 72 ? -5.973 -6.028 -15.564 1.00 97.25 72 GLU A CA 1
ATOM 551 C C . GLU A 1 72 ? -6.015 -4.598 -16.107 1.00 97.25 72 GLU A C 1
ATOM 553 O O . GLU A 1 72 ? -4.978 -4.030 -16.460 1.00 97.25 72 GLU A O 1
ATOM 558 N N . LYS A 1 73 ? -7.206 -3.991 -16.143 1.00 97.00 73 LYS A N 1
ATOM 559 C CA . LYS A 1 73 ? -7.387 -2.603 -16.575 1.00 97.00 73 LYS A CA 1
ATOM 560 C C . LYS A 1 73 ? -6.777 -1.609 -15.589 1.00 97.00 73 LYS A C 1
ATOM 562 O O . LYS A 1 73 ? -6.208 -0.602 -16.011 1.00 97.00 73 LYS A O 1
ATOM 567 N N . VAL A 1 74 ? -6.931 -1.859 -14.290 1.00 97.25 74 VAL A N 1
ATOM 568 C CA . VAL A 1 74 ? -6.391 -1.001 -13.227 1.00 97.25 74 VAL A CA 1
ATOM 569 C C . VAL A 1 74 ? -4.868 -1.156 -13.123 1.00 97.25 74 VAL A C 1
ATOM 571 O O . VAL A 1 74 ? -4.174 -0.171 -12.864 1.00 97.25 74 VAL A O 1
ATOM 574 N N . PHE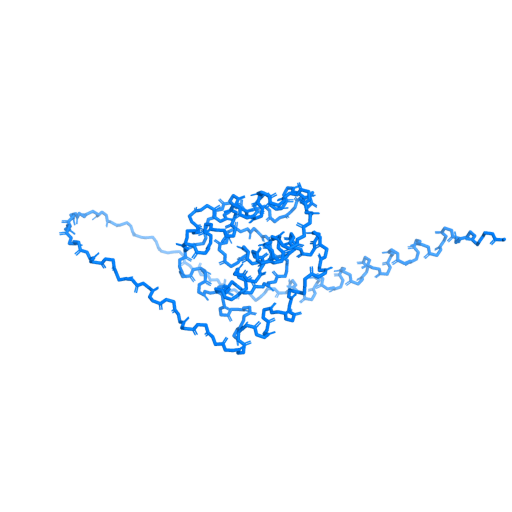 A 1 75 ? -4.340 -2.356 -13.379 1.00 98.50 75 PHE A N 1
ATOM 575 C CA . PHE A 1 75 ? -2.921 -2.700 -13.273 1.00 98.50 75 PHE A CA 1
ATOM 576 C C . PHE A 1 75 ? -2.372 -3.254 -14.599 1.00 98.50 75 PHE A C 1
ATOM 578 O O . PHE A 1 75 ? -2.175 -4.471 -14.762 1.00 98.50 75 PHE A O 1
ATOM 585 N N . PRO A 1 76 ? -2.112 -2.374 -15.581 1.00 98.25 76 PRO A N 1
ATOM 586 C CA . PRO A 1 76 ? -1.485 -2.789 -16.824 1.00 98.25 76 PRO A CA 1
ATOM 587 C C . PRO A 1 76 ? -0.025 -3.198 -16.577 1.00 98.25 76 PRO A C 1
ATOM 589 O O . PRO A 1 76 ? 0.641 -2.681 -15.681 1.00 98.25 76 PRO A O 1
ATOM 592 N N . PHE A 1 77 ? 0.494 -4.126 -17.387 1.00 98.19 77 PHE A N 1
ATOM 593 C CA . PHE A 1 77 ? 1.855 -4.660 -17.215 1.00 98.19 77 PHE A CA 1
ATOM 594 C C . PHE A 1 77 ? 2.960 -3.607 -17.342 1.00 98.19 77 PHE A C 1
ATOM 596 O O . PHE A 1 77 ? 4.033 -3.796 -16.786 1.00 98.19 77 PHE A O 1
ATOM 603 N N . ASP A 1 78 ? 2.719 -2.514 -18.061 1.00 97.19 78 ASP A N 1
ATOM 604 C CA . ASP A 1 78 ? 3.674 -1.426 -18.268 1.00 97.19 78 ASP A CA 1
ATOM 605 C C . ASP A 1 78 ? 3.577 -0.320 -17.200 1.00 97.19 78 ASP A C 1
ATOM 607 O O . ASP A 1 78 ? 4.175 0.751 -17.353 1.00 97.19 78 ASP A O 1
ATOM 611 N N . MET A 1 79 ? 2.836 -0.547 -16.106 1.00 98.00 79 MET A N 1
ATOM 612 C CA . MET A 1 79 ? 2.711 0.444 -15.042 1.00 98.00 79 MET A CA 1
ATOM 613 C C . MET A 1 79 ? 4.064 0.746 -14.379 1.00 98.00 79 MET A C 1
ATOM 615 O O . MET A 1 79 ? 4.927 -0.109 -14.201 1.00 98.00 79 MET A O 1
ATOM 619 N N . SER A 1 80 ? 4.264 2.006 -13.993 1.00 98.62 80 SER A N 1
ATOM 620 C CA . SER A 1 80 ? 5.496 2.427 -13.317 1.00 98.62 80 SER A CA 1
ATOM 621 C C . SER A 1 80 ? 5.594 1.881 -11.886 1.00 98.62 80 SER A C 1
ATOM 623 O O . SER A 1 80 ? 4.573 1.688 -11.227 1.00 98.62 80 SER A O 1
ATOM 625 N N . GLU A 1 81 ? 6.810 1.775 -11.343 1.00 98.75 81 GLU A N 1
ATOM 626 C CA . GLU A 1 81 ? 7.028 1.406 -9.933 1.00 98.75 81 GLU A CA 1
ATOM 627 C C . GLU A 1 81 ? 6.276 2.337 -8.962 1.00 98.75 81 GLU A C 1
ATOM 629 O O . GLU A 1 81 ? 5.694 1.892 -7.976 1.00 98.75 81 GLU A O 1
ATOM 634 N N . SER A 1 82 ? 6.211 3.638 -9.269 1.00 98.62 82 SER A N 1
ATOM 635 C CA . SER A 1 82 ? 5.442 4.596 -8.465 1.00 98.62 82 SER A CA 1
ATOM 636 C C . SER A 1 82 ? 3.946 4.277 -8.444 1.00 98.62 82 SER A C 1
ATOM 638 O O . SER A 1 82 ? 3.292 4.548 -7.440 1.00 98.62 82 SER A O 1
ATOM 640 N N . ALA A 1 83 ? 3.400 3.725 -9.530 1.00 98.75 83 ALA A N 1
ATOM 641 C CA . ALA A 1 83 ? 2.004 3.308 -9.591 1.00 98.75 83 ALA A CA 1
ATOM 642 C C . ALA A 1 83 ? 1.774 2.017 -8.789 1.00 98.75 83 ALA A C 1
ATOM 644 O O . ALA A 1 83 ? 0.735 1.886 -8.151 1.00 98.75 83 ALA A O 1
ATOM 645 N N . VAL A 1 84 ? 2.755 1.105 -8.754 1.00 98.88 84 VAL A N 1
ATOM 646 C CA . VAL A 1 84 ? 2.710 -0.095 -7.897 1.00 98.88 84 VAL A CA 1
ATOM 647 C C . VAL A 1 84 ? 2.694 0.317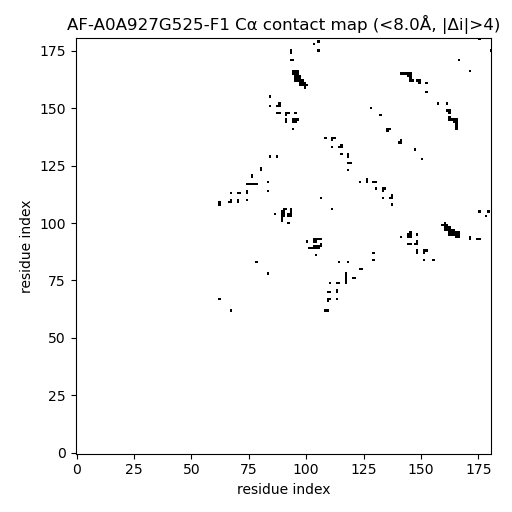 -6.426 1.00 98.88 84 VAL A C 1
ATOM 649 O O . VAL A 1 84 ? 1.838 -0.132 -5.667 1.00 98.88 84 VAL A O 1
ATOM 652 N N . GLN A 1 85 ? 3.581 1.234 -6.030 1.00 98.81 85 GLN A N 1
ATOM 653 C CA . GLN A 1 85 ? 3.593 1.782 -4.671 1.00 98.81 85 GLN A CA 1
ATOM 654 C C . GLN A 1 85 ? 2.257 2.444 -4.318 1.00 98.81 85 GLN A C 1
ATOM 656 O O . GLN A 1 85 ? 1.698 2.185 -3.257 1.00 98.81 85 GLN A O 1
ATOM 661 N N . ASP A 1 86 ? 1.726 3.292 -5.201 1.00 98.81 86 ASP A N 1
ATOM 662 C CA . ASP A 1 86 ? 0.450 3.975 -4.974 1.00 98.81 86 ASP A CA 1
ATOM 663 C C . ASP A 1 86 ? -0.723 2.990 -4.833 1.00 98.81 86 ASP A C 1
ATOM 665 O O . ASP A 1 86 ? -1.564 3.163 -3.949 1.00 98.81 86 ASP A O 1
ATOM 669 N N . ALA A 1 87 ? -0.740 1.918 -5.632 1.00 98.81 87 ALA A N 1
ATOM 670 C CA . ALA A 1 87 ? -1.734 0.856 -5.533 1.00 98.81 87 ALA A CA 1
ATOM 671 C C . ALA A 1 87 ? -1.672 0.136 -4.178 1.00 98.81 87 ALA A C 1
ATOM 673 O O . ALA A 1 87 ? -2.680 0.095 -3.472 1.00 98.81 87 ALA A O 1
ATOM 674 N N . ILE A 1 88 ? -0.493 -0.357 -3.774 1.00 98.88 88 ILE A N 1
ATOM 675 C CA . ILE A 1 88 ? -0.310 -1.057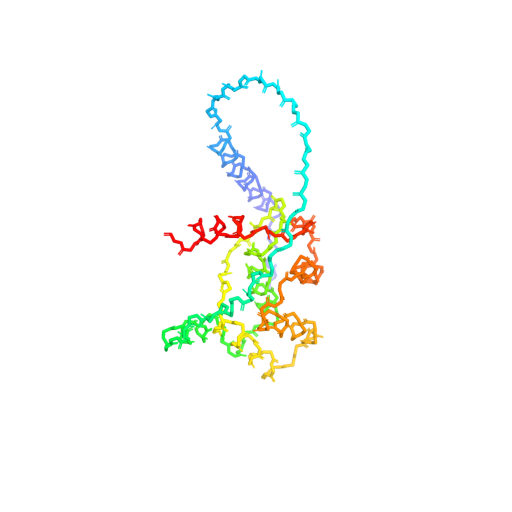 -2.490 1.00 98.88 88 ILE A CA 1
ATOM 676 C C . ILE A 1 88 ? -0.667 -0.125 -1.321 1.00 98.88 88 ILE A C 1
ATOM 678 O O . ILE A 1 88 ? -1.403 -0.516 -0.415 1.00 98.88 88 ILE A O 1
ATOM 682 N N . HIS A 1 89 ? -0.224 1.134 -1.356 1.00 98.75 89 HIS A N 1
ATOM 683 C CA . HIS A 1 89 ? -0.535 2.119 -0.319 1.00 98.75 89 HIS A CA 1
ATOM 684 C C . HIS A 1 89 ? -2.050 2.357 -0.191 1.00 98.75 89 HIS A C 1
ATOM 686 O O . HIS A 1 89 ? -2.612 2.189 0.892 1.00 98.75 89 HIS A O 1
ATOM 692 N N . LYS A 1 90 ? -2.747 2.645 -1.298 1.00 98.81 90 LYS A N 1
ATOM 693 C CA . LYS A 1 90 ? -4.205 2.868 -1.294 1.00 98.81 90 LYS A CA 1
ATOM 694 C C . LYS A 1 90 ? -5.005 1.625 -0.921 1.00 98.81 90 LYS A C 1
ATOM 696 O O . LYS A 1 90 ? -6.046 1.765 -0.283 1.00 98.81 90 LYS A O 1
ATOM 701 N N . MET A 1 91 ? -4.526 0.438 -1.293 1.00 98.81 91 MET A N 1
ATOM 702 C CA . MET A 1 91 ? -5.106 -0.836 -0.865 1.00 98.81 91 MET A CA 1
ATOM 703 C C . MET A 1 91 ? -4.992 -1.013 0.648 1.00 98.81 91 MET A C 1
ATOM 705 O O . MET A 1 91 ? -5.989 -1.272 1.321 1.00 98.81 91 MET A O 1
ATOM 709 N N . SER A 1 92 ? -3.813 -0.758 1.220 1.00 98.75 92 SER A N 1
ATOM 710 C CA . SER A 1 92 ? -3.591 -0.914 2.662 1.00 98.7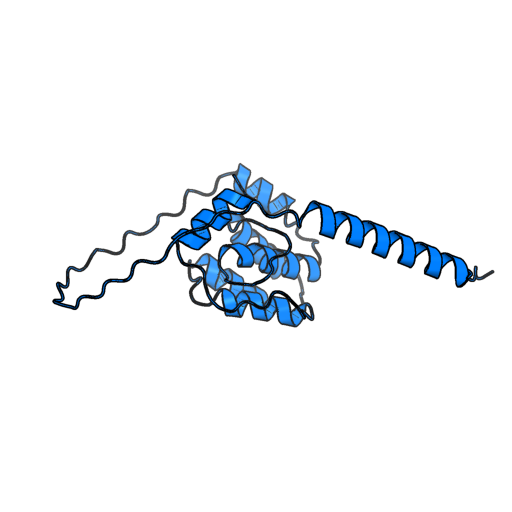5 92 SER A CA 1
ATOM 711 C C . SER A 1 92 ? -4.475 -0.008 3.532 1.00 98.75 92 SER A C 1
ATOM 713 O O . SER A 1 92 ? -4.767 -0.359 4.675 1.00 98.75 92 SER A O 1
ATOM 715 N N . HIS A 1 93 ? -4.993 1.111 3.005 1.00 98.75 93 HIS A N 1
ATOM 716 C CA . HIS A 1 93 ? -5.948 1.969 3.717 1.00 98.75 93 HIS A CA 1
ATOM 717 C C . HIS A 1 93 ? -7.195 1.220 4.215 1.00 98.75 93 HIS A C 1
ATOM 719 O O . HIS A 1 93 ? -7.750 1.620 5.240 1.00 98.75 93 HIS A O 1
ATOM 725 N N . GLN A 1 94 ? -7.607 0.131 3.555 1.00 98.69 94 GLN A N 1
ATOM 726 C CA . GLN A 1 94 ? -8.707 -0.723 4.014 1.00 98.69 94 GLN A CA 1
ATOM 727 C C . GLN A 1 94 ? -8.407 -1.443 5.335 1.00 98.69 94 GLN A C 1
ATOM 729 O O . GLN A 1 94 ? -9.334 -1.750 6.075 1.00 98.69 94 GLN A O 1
ATOM 734 N N . LYS A 1 95 ? -7.129 -1.662 5.663 1.00 98.69 95 LYS A N 1
ATOM 735 C CA . LYS A 1 95 ? -6.693 -2.465 6.815 1.00 98.69 95 LYS A CA 1
ATOM 736 C C . LYS A 1 95 ? -6.081 -1.652 7.954 1.00 98.69 95 LYS A C 1
ATOM 738 O O . LYS A 1 95 ? -5.945 -2.169 9.056 1.00 98.69 95 LYS A O 1
ATOM 743 N N . VAL A 1 96 ? -5.696 -0.392 7.738 1.00 98.75 96 VAL A N 1
ATOM 744 C CA . VAL A 1 96 ? -4.870 0.354 8.714 1.00 98.75 96 VAL A CA 1
ATOM 745 C C . VAL A 1 96 ? -5.597 1.484 9.437 1.00 98.75 96 VAL A C 1
ATOM 747 O O . VAL A 1 96 ? -6.468 2.149 8.881 1.00 98.75 96 VAL A O 1
ATOM 750 N N . LYS A 1 97 ? -5.197 1.763 10.676 1.00 98.62 97 LYS A N 1
ATOM 751 C CA . LYS A 1 97 ? -5.519 2.984 11.425 1.00 98.62 97 LYS A CA 1
ATOM 752 C C . LYS A 1 97 ? -4.519 4.067 11.046 1.00 98.62 97 LYS A C 1
ATOM 754 O O . LYS A 1 97 ? -3.322 3.872 11.225 1.00 98.62 97 LYS A O 1
ATOM 759 N N . ALA A 1 98 ? -5.002 5.192 10.535 1.00 97.44 98 ALA A N 1
ATOM 760 C CA . ALA A 1 98 ? -4.190 6.360 10.211 1.00 97.44 98 ALA A CA 1
ATOM 761 C C . ALA A 1 98 ? -5.058 7.618 10.314 1.00 97.44 98 ALA A C 1
ATOM 763 O O . ALA A 1 98 ? -6.209 7.601 9.871 1.00 97.44 98 ALA A O 1
ATOM 764 N N . ASP A 1 99 ? -4.500 8.706 10.850 1.00 92.88 99 ASP A N 1
ATOM 765 C CA . ASP A 1 99 ? -5.225 9.974 11.035 1.00 92.88 99 ASP A CA 1
ATOM 766 C C . ASP A 1 99 ? -5.698 10.582 9.707 1.00 92.88 99 ASP A C 1
ATOM 768 O O . ASP A 1 99 ? -6.682 11.319 9.658 1.00 92.88 99 ASP A O 1
ATOM 772 N N . LYS A 1 100 ? -4.980 10.292 8.616 1.00 94.81 100 LYS A N 1
ATOM 773 C CA . LYS A 1 100 ? -5.327 10.705 7.254 1.00 94.81 100 LYS A CA 1
ATOM 774 C C . LYS A 1 100 ? -5.039 9.575 6.279 1.00 94.81 100 LYS A C 1
ATOM 776 O O . LYS A 1 100 ? -3.986 8.953 6.359 1.00 94.81 100 LYS A O 1
ATOM 781 N N . LYS A 1 101 ? -5.967 9.371 5.345 1.00 96.38 101 LYS A N 1
ATOM 782 C CA . LYS A 1 101 ? -5.884 8.416 4.235 1.00 96.38 101 LYS A CA 1
ATOM 783 C C . LYS A 1 101 ? -6.249 9.151 2.954 1.00 96.38 101 LYS A C 1
ATOM 785 O O . LYS A 1 101 ? -7.295 9.799 2.904 1.00 96.38 101 LYS A O 1
ATOM 790 N N . TRP A 1 102 ? -5.391 9.090 1.941 1.00 95.56 102 TRP A N 1
ATOM 791 C CA . TRP A 1 102 ? -5.621 9.776 0.669 1.00 95.56 102 TRP A CA 1
ATOM 792 C C . TRP A 1 102 ? -5.820 8.792 -0.473 1.00 95.56 102 TRP A C 1
ATOM 794 O O . TRP A 1 102 ? -4.905 8.073 -0.861 1.00 95.56 102 TRP A O 1
ATOM 804 N N . GLY A 1 103 ? -7.027 8.809 -1.034 1.00 96.94 103 GLY A N 1
ATOM 805 C CA . GLY A 1 103 ? -7.456 7.819 -2.010 1.00 96.94 103 GLY A CA 1
ATOM 806 C C . GLY A 1 103 ? -7.832 6.492 -1.355 1.00 96.94 103 GLY A C 1
ATOM 807 O O . GLY A 1 103 ? -7.500 6.213 -0.202 1.00 96.94 103 GLY A O 1
ATOM 808 N N . ALA A 1 104 ? -8.540 5.679 -2.121 1.00 97.56 104 ALA A N 1
ATOM 809 C CA . ALA A 1 104 ? -8.982 4.362 -1.718 1.00 97.56 104 ALA A CA 1
ATOM 810 C C . ALA A 1 104 ? -8.904 3.448 -2.938 1.00 97.56 104 ALA A C 1
ATOM 812 O O . ALA A 1 104 ? -9.245 3.857 -4.049 1.00 97.56 104 ALA A O 1
ATOM 813 N N . LEU A 1 105 ? -8.434 2.228 -2.722 1.00 98.31 105 LEU A N 1
ATOM 814 C CA . LEU A 1 105 ? -8.484 1.155 -3.700 1.00 98.31 105 LEU A CA 1
ATOM 815 C C . LEU A 1 105 ? -8.862 -0.102 -2.927 1.00 98.31 105 LEU A C 1
ATOM 817 O O . LEU A 1 105 ? -8.209 -0.416 -1.940 1.00 98.31 105 LEU A O 1
ATOM 821 N N . GLN A 1 106 ? -9.958 -0.761 -3.290 1.00 98.19 106 GLN A N 1
ATOM 822 C CA . GLN A 1 106 ? -10.437 -1.901 -2.508 1.00 98.19 106 GLN A CA 1
ATOM 823 C C . GLN A 1 106 ? -9.476 -3.075 -2.673 1.00 98.19 106 GLN A C 1
ATOM 825 O O . GLN A 1 106 ? -9.050 -3.367 -3.797 1.00 98.19 106 GLN A O 1
ATOM 830 N N . ILE A 1 107 ? -9.166 -3.752 -1.570 1.00 98.06 107 ILE A N 1
ATOM 831 C CA . ILE A 1 107 ? -8.443 -5.019 -1.613 1.00 98.06 107 ILE A CA 1
ATOM 832 C C . ILE A 1 107 ? -9.389 -6.088 -2.159 1.00 98.06 107 ILE A C 1
ATOM 834 O O . ILE A 1 107 ? -10.468 -6.299 -1.612 1.00 98.06 107 ILE A O 1
ATOM 838 N N . THR A 1 108 ? -8.963 -6.775 -3.217 1.00 97.56 108 THR A N 1
ATOM 839 C CA . THR A 1 108 ? -9.626 -7.976 -3.738 1.00 97.56 108 THR A CA 1
ATOM 840 C C . THR A 1 108 ? -8.565 -9.024 -4.087 1.00 97.56 108 THR A C 1
ATOM 842 O O . THR A 1 108 ? -7.437 -8.639 -4.423 1.00 97.56 108 THR A O 1
ATOM 845 N N . PRO A 1 109 ? -8.893 -10.329 -4.049 1.00 97.69 109 PRO A N 1
ATOM 846 C CA . PRO A 1 109 ? -7.954 -11.379 -4.447 1.00 97.69 109 PRO A CA 1
ATOM 847 C C . PRO A 1 109 ? -7.396 -11.168 -5.863 1.00 97.69 109 PRO A C 1
ATOM 849 O O . PRO A 1 109 ? -6.183 -11.182 -6.052 1.00 97.69 109 PRO A O 1
ATOM 852 N N . ALA A 1 110 ? -8.261 -10.830 -6.830 1.00 97.81 110 ALA A N 1
ATOM 853 C CA . ALA A 1 110 ? -7.858 -10.553 -8.211 1.00 97.81 110 ALA A CA 1
ATOM 854 C C . ALA A 1 110 ? -6.844 -9.402 -8.320 1.00 97.81 110 ALA A C 1
ATOM 856 O O . ALA A 1 110 ? -5.887 -9.482 -9.086 1.00 97.81 110 ALA A O 1
ATOM 857 N N . ARG A 1 111 ? -7.013 -8.335 -7.529 1.00 98.56 111 ARG A N 1
ATOM 858 C CA . ARG A 1 111 ? -6.090 -7.193 -7.512 1.00 98.56 111 ARG A CA 1
ATOM 859 C C . ARG A 1 111 ? -4.736 -7.540 -6.897 1.00 98.56 111 ARG A C 1
ATOM 861 O O . ARG A 1 111 ? -3.716 -7.077 -7.406 1.00 98.56 111 ARG A O 1
ATOM 868 N N . ILE A 1 112 ? -4.722 -8.344 -5.832 1.00 98.69 112 ILE A N 1
ATOM 869 C CA . ILE A 1 112 ? -3.482 -8.837 -5.216 1.00 98.69 112 ILE A CA 1
ATOM 870 C C . ILE A 1 112 ? -2.715 -9.702 -6.219 1.00 98.69 112 ILE A C 1
ATOM 872 O O . ILE A 1 112 ? -1.550 -9.416 -6.500 1.00 98.69 112 ILE A O 1
ATOM 876 N N . ASP A 1 113 ? -3.378 -10.706 -6.798 1.00 98.50 113 ASP A N 1
ATOM 877 C CA . ASP A 1 113 ? -2.771 -11.611 -7.777 1.00 98.50 113 ASP A CA 1
ATOM 878 C C . ASP A 1 113 ? -2.233 -10.844 -8.983 1.00 98.50 113 ASP A C 1
ATOM 880 O O . ASP A 1 113 ? -1.082 -11.024 -9.384 1.00 98.50 113 ASP A O 1
ATOM 884 N N . ARG A 1 114 ? -3.023 -9.901 -9.499 1.00 98.62 114 ARG A N 1
ATOM 885 C CA . ARG A 1 114 ? -2.622 -9.088 -10.638 1.00 98.62 114 ARG A CA 1
ATOM 886 C C . ARG A 1 114 ? -1.385 -8.234 -10.356 1.00 98.62 114 ARG A C 1
ATOM 888 O O . ARG A 1 114 ? -0.500 -8.150 -11.204 1.00 98.62 114 ARG A O 1
ATOM 895 N N . LEU A 1 115 ? -1.293 -7.596 -9.188 1.00 98.69 115 LEU A N 1
ATOM 896 C CA . LEU A 1 115 ? -0.101 -6.820 -8.831 1.00 98.69 115 LEU A CA 1
ATOM 897 C C . LEU A 1 115 ? 1.138 -7.712 -8.703 1.00 98.69 115 LEU A C 1
ATOM 899 O O . LEU A 1 115 ? 2.213 -7.299 -9.135 1.00 98.69 115 LEU A O 1
ATOM 903 N N . ILE A 1 116 ? 0.998 -8.931 -8.167 1.00 98.88 116 ILE A N 1
ATOM 904 C CA . ILE A 1 116 ? 2.095 -9.909 -8.110 1.00 98.88 116 ILE A CA 1
ATOM 905 C C . ILE A 1 116 ? 2.598 -10.224 -9.524 1.00 98.88 116 ILE A C 1
ATOM 907 O O . ILE A 1 116 ? 3.805 -10.155 -9.759 1.00 98.88 116 ILE A O 1
ATOM 911 N N . GLU A 1 117 ? 1.700 -10.504 -10.474 1.00 98.75 117 GLU A N 1
ATOM 912 C CA . GLU A 1 117 ? 2.065 -10.752 -11.877 1.00 98.75 117 GLU A CA 1
ATOM 913 C C . GLU A 1 117 ? 2.798 -9.563 -12.502 1.00 98.75 117 GLU A C 1
ATOM 915 O O . GLU A 1 117 ? 3.826 -9.735 -13.157 1.00 98.75 117 GLU A O 1
ATOM 920 N N . VAL A 1 118 ? 2.286 -8.346 -12.291 1.00 98.75 118 VAL A N 1
ATOM 921 C CA . VAL A 1 118 ? 2.908 -7.122 -12.803 1.00 98.75 118 VAL A CA 1
ATOM 922 C C . VAL A 1 118 ? 4.317 -6.951 -12.244 1.00 98.75 118 VAL A C 1
ATOM 924 O O . VAL A 1 118 ? 5.235 -6.649 -13.003 1.00 98.75 118 VAL A O 1
ATOM 927 N N . ILE A 1 119 ? 4.510 -7.166 -10.941 1.00 98.75 119 ILE A N 1
ATOM 928 C CA . ILE A 1 119 ? 5.827 -7.049 -10.308 1.00 98.75 119 ILE A CA 1
ATOM 929 C C . ILE A 1 119 ? 6.787 -8.106 -10.852 1.00 98.75 119 ILE A C 1
ATOM 931 O O . ILE A 1 119 ? 7.909 -7.765 -11.196 1.00 98.75 119 ILE A O 1
ATOM 935 N N . GLN A 1 120 ? 6.347 -9.357 -10.998 1.00 98.50 120 GLN A N 1
ATOM 936 C CA . GLN A 1 120 ? 7.184 -10.440 -11.530 1.00 98.50 120 GLN A CA 1
ATOM 937 C C . GLN A 1 120 ? 7.543 -10.268 -13.014 1.00 98.50 120 GLN A C 1
ATOM 939 O O . GLN A 1 120 ? 8.541 -10.822 -13.473 1.00 98.50 120 GLN A O 1
ATOM 944 N N . ALA A 1 121 ? 6.734 -9.527 -13.773 1.00 98.31 121 ALA A N 1
ATOM 945 C CA . ALA A 1 121 ? 6.971 -9.250 -15.187 1.00 98.31 121 ALA A CA 1
ATOM 946 C C . ALA A 1 121 ? 7.922 -8.063 -15.440 1.00 98.31 121 ALA A C 1
ATOM 948 O O . ALA A 1 121 ? 8.304 -7.831 -16.589 1.00 98.31 121 ALA A O 1
ATOM 949 N N . ASN A 1 122 ? 8.297 -7.309 -14.403 1.00 98.19 122 ASN A N 1
ATOM 950 C CA . ASN A 1 122 ? 9.085 -6.081 -14.508 1.00 98.19 122 ASN A CA 1
ATOM 951 C C . ASN A 1 122 ? 10.320 -6.115 -13.596 1.00 98.19 122 ASN A C 1
ATOM 953 O O . ASN A 1 122 ? 10.415 -6.925 -12.686 1.00 98.19 122 ASN A O 1
ATOM 957 N N . ASP A 1 123 ? 11.266 -5.206 -13.839 1.00 97.50 123 ASP A N 1
ATOM 958 C CA . ASP A 1 123 ? 12.451 -5.004 -12.994 1.00 97.50 123 ASP A CA 1
ATOM 959 C C . ASP A 1 123 ? 12.259 -3.728 -12.163 1.00 97.50 123 ASP A C 1
ATOM 961 O O . ASP A 1 123 ? 12.528 -2.611 -12.622 1.00 97.50 123 ASP A O 1
ATOM 965 N N . TYR A 1 124 ? 11.700 -3.883 -10.960 1.00 98.44 124 TYR A N 1
ATOM 966 C CA . TYR A 1 124 ? 11.458 -2.778 -10.032 1.00 98.44 124 TYR A CA 1
ATOM 967 C C . TYR A 1 124 ? 12.490 -2.759 -8.911 1.00 98.44 124 TYR A C 1
ATOM 969 O O . TYR A 1 124 ? 12.829 -3.784 -8.324 1.00 98.44 124 TYR A O 1
ATOM 977 N N . LYS A 1 125 ? 12.921 -1.557 -8.518 1.00 98.69 125 LYS A N 1
ATOM 978 C CA . LYS A 1 125 ? 13.974 -1.379 -7.515 1.00 98.69 125 LYS A CA 1
ATOM 979 C C . LYS A 1 125 ? 13.630 -2.006 -6.157 1.00 98.69 125 LYS A C 1
ATOM 981 O O . LYS A 1 125 ? 14.543 -2.450 -5.461 1.00 98.69 125 LYS A O 1
ATOM 986 N N . HIS A 1 126 ? 12.358 -2.012 -5.756 1.00 98.69 126 HIS A N 1
ATOM 987 C CA . HIS A 1 126 ? 11.915 -2.558 -4.465 1.00 98.69 126 HIS A CA 1
ATOM 988 C C . HIS A 1 126 ? 10.953 -3.747 -4.613 1.00 98.69 126 HIS A C 1
ATOM 990 O O . HIS A 1 126 ? 10.112 -3.968 -3.739 1.00 98.69 126 HIS A O 1
ATOM 996 N N . GLU A 1 127 ? 11.088 -4.529 -5.691 1.00 98.31 127 GLU A N 1
ATOM 997 C CA . GLU A 1 127 ? 10.259 -5.713 -5.970 1.00 98.31 127 GLU A CA 1
ATOM 998 C C . GLU A 1 127 ? 10.091 -6.650 -4.762 1.00 98.31 127 GLU A C 1
ATOM 1000 O O . GLU A 1 127 ? 8.985 -7.100 -4.472 1.00 98.31 127 GLU A O 1
ATOM 1005 N N . SER A 1 128 ? 11.163 -6.888 -4.002 1.00 98.56 128 SER A N 1
ATOM 1006 C CA . SER A 1 128 ? 11.170 -7.813 -2.868 1.00 98.56 128 SER A CA 1
ATOM 1007 C C . SER A 1 128 ? 10.269 -7.337 -1.733 1.00 98.56 128 SER A C 1
ATOM 1009 O O . SER A 1 128 ? 9.555 -8.143 -1.138 1.00 98.56 128 SER A O 1
ATOM 1011 N N . THR A 1 129 ? 10.238 -6.026 -1.475 1.00 98.75 129 THR A N 1
ATOM 1012 C CA . THR A 1 129 ? 9.317 -5.411 -0.513 1.00 98.75 129 THR A CA 1
ATOM 1013 C C . THR A 1 129 ? 7.872 -5.588 -0.966 1.00 98.75 129 THR A C 1
ATOM 1015 O O . THR A 1 129 ? 7.023 -5.973 -0.166 1.00 98.75 129 THR A O 1
ATOM 1018 N N . TYR A 1 130 ? 7.582 -5.342 -2.246 1.00 98.81 130 TYR A N 1
ATOM 1019 C CA . TYR A 1 130 ? 6.218 -5.433 -2.772 1.00 98.81 130 TYR A CA 1
ATOM 1020 C C . TYR A 1 130 ? 5.693 -6.867 -2.756 1.00 98.81 130 TYR A C 1
ATOM 1022 O O . TYR A 1 130 ? 4.586 -7.109 -2.281 1.00 98.81 130 TYR A O 1
ATOM 1030 N N . LEU A 1 131 ? 6.504 -7.823 -3.217 1.00 98.81 131 LEU A N 1
ATOM 1031 C CA . LEU A 1 131 ? 6.146 -9.239 -3.215 1.00 98.81 131 LEU A CA 1
ATOM 1032 C C . LEU A 1 131 ? 5.989 -9.780 -1.796 1.00 98.81 131 LEU A C 1
ATOM 1034 O O . LEU A 1 131 ? 5.098 -10.588 -1.564 1.00 98.81 131 LEU A O 1
ATOM 1038 N N . HIS A 1 132 ? 6.808 -9.342 -0.837 1.00 98.69 132 HIS A N 1
ATOM 1039 C CA . HIS A 1 132 ? 6.627 -9.746 0.557 1.00 98.69 132 HIS A CA 1
ATOM 1040 C C . HIS A 1 132 ? 5.252 -9.321 1.092 1.00 98.69 132 HIS A C 1
ATOM 1042 O O . HIS A 1 132 ? 4.527 -10.149 1.634 1.00 98.69 132 HIS A O 1
ATOM 1048 N N . ILE A 1 133 ? 4.875 -8.057 0.878 1.00 98.81 133 ILE A N 1
ATOM 1049 C CA . ILE A 1 133 ? 3.581 -7.513 1.307 1.00 98.81 133 ILE A CA 1
ATOM 1050 C C . ILE A 1 133 ? 2.424 -8.265 0.637 1.00 98.81 133 ILE A C 1
ATOM 1052 O O . ILE A 1 133 ? 1.526 -8.760 1.314 1.00 98.81 133 ILE A O 1
ATOM 1056 N N . LEU A 1 134 ? 2.452 -8.372 -0.694 1.00 98.81 134 LEU A N 1
ATOM 1057 C CA . LEU A 1 134 ? 1.340 -8.937 -1.456 1.00 98.81 134 LEU A CA 1
ATOM 1058 C C . LEU A 1 134 ? 1.163 -10.440 -1.229 1.00 98.81 134 LEU A C 1
ATOM 1060 O O . LEU A 1 134 ? 0.028 -10.901 -1.242 1.00 98.81 134 LEU A O 1
ATOM 1064 N N . ASN A 1 135 ? 2.237 -11.199 -0.983 1.00 98.69 135 ASN A N 1
ATOM 1065 C CA . ASN A 1 135 ? 2.108 -12.619 -0.647 1.00 98.69 135 ASN A CA 1
ATOM 1066 C C . ASN A 1 135 ? 1.482 -12.824 0.742 1.00 98.69 135 ASN A C 1
ATOM 1068 O O . ASN A 1 135 ? 0.597 -13.659 0.865 1.00 98.69 135 ASN A O 1
ATOM 1072 N N . ASN A 1 136 ? 1.838 -12.017 1.751 1.00 98.38 136 ASN A N 1
ATOM 1073 C CA . ASN A 1 136 ? 1.154 -12.086 3.052 1.00 98.38 136 ASN A CA 1
ATOM 1074 C C . ASN A 1 136 ? -0.346 -11.780 2.898 1.00 98.38 136 ASN A C 1
ATOM 1076 O O . ASN A 1 136 ? -1.190 -12.503 3.415 1.00 98.38 136 ASN A O 1
ATOM 1080 N N . TRP A 1 137 ? -0.690 -10.741 2.128 1.00 98.56 137 TRP A N 1
ATOM 1081 C CA . TRP A 1 137 ? -2.090 -10.376 1.886 1.00 98.56 137 TRP A CA 1
ATOM 1082 C C . TRP A 1 137 ? -2.847 -11.435 1.083 1.00 98.56 137 TRP A C 1
ATOM 1084 O O . TRP A 1 137 ? -4.039 -11.632 1.311 1.00 98.56 137 TRP A O 1
ATOM 1094 N N . LYS A 1 138 ? -2.167 -12.110 0.150 1.00 98.19 138 LYS A N 1
ATOM 1095 C CA . LYS A 1 138 ? -2.711 -13.242 -0.608 1.00 98.19 138 LYS A CA 1
ATOM 1096 C C . LYS A 1 138 ? -3.068 -14.412 0.306 1.00 98.19 138 LYS A C 1
ATOM 1098 O O . LYS A 1 138 ? -4.106 -15.031 0.100 1.00 98.19 138 LYS A O 1
ATOM 1103 N N . ASP A 1 139 ? -2.256 -14.653 1.330 1.00 97.38 139 ASP A N 1
ATOM 1104 C CA . ASP A 1 139 ? -2.499 -15.670 2.357 1.00 97.38 139 ASP A CA 1
ATOM 1105 C C . ASP A 1 139 ? -3.522 -15.210 3.419 1.00 97.38 139 ASP A C 1
ATOM 1107 O O . ASP A 1 139 ? -3.752 -15.901 4.409 1.00 97.38 139 ASP A O 1
ATOM 1111 N N . GLY A 1 140 ? -4.135 -14.033 3.241 1.00 96.94 140 GLY A N 1
ATOM 1112 C CA . GLY A 1 140 ? -5.086 -13.451 4.190 1.00 96.94 140 GLY A CA 1
ATOM 1113 C C . GLY A 1 140 ? -4.438 -12.858 5.446 1.00 96.94 140 GLY A C 1
ATOM 1114 O O . GLY A 1 140 ? -5.146 -12.362 6.326 1.00 96.94 140 GLY A O 1
ATOM 1115 N N . ASP A 1 141 ? -3.106 -12.848 5.544 1.00 98.19 141 ASP A N 1
ATOM 1116 C CA . ASP A 1 141 ? -2.396 -12.276 6.684 1.00 98.19 141 ASP A CA 1
ATOM 1117 C C . ASP A 1 141 ? -2.272 -10.751 6.552 1.00 98.19 141 ASP A C 1
ATOM 1119 O O . ASP A 1 141 ? -1.381 -10.201 5.898 1.00 98.19 141 ASP A O 1
ATOM 1123 N N . PHE A 1 142 ? -3.169 -10.055 7.251 1.00 98.38 142 PHE A N 1
ATOM 1124 C CA . PHE A 1 142 ? -3.143 -8.601 7.420 1.00 98.38 142 PHE A CA 1
ATOM 1125 C C . PHE A 1 142 ? -2.699 -8.168 8.823 1.00 98.38 142 PHE A C 1
ATOM 1127 O O . PHE A 1 142 ? -2.787 -6.982 9.159 1.00 98.38 142 PHE A O 1
ATOM 1134 N N . SER A 1 143 ? -2.191 -9.089 9.651 1.00 97.88 143 SER A N 1
ATOM 1135 C CA . SER A 1 143 ? -1.795 -8.807 11.041 1.00 97.88 143 SER A CA 1
ATOM 1136 C C . SER A 1 143 ? -0.730 -7.706 11.138 1.00 97.88 143 SER A C 1
ATOM 1138 O O . SER A 1 143 ? -0.645 -6.971 12.128 1.00 97.88 143 SER A O 1
ATOM 1140 N N . ARG A 1 144 ? 0.054 -7.534 10.068 1.00 97.62 144 ARG A N 1
ATOM 1141 C CA . ARG A 1 144 ? 1.116 -6.532 9.937 1.00 97.62 144 ARG A CA 1
ATOM 1142 C C . ARG A 1 144 ? 0.811 -5.431 8.919 1.00 97.62 144 ARG A C 1
ATOM 1144 O O . ARG A 1 144 ? 1.698 -4.625 8.653 1.00 97.62 144 ARG A O 1
ATOM 1151 N N . ALA A 1 145 ? -0.432 -5.288 8.450 1.00 98.44 145 ALA A N 1
ATOM 1152 C CA . ALA A 1 145 ? -0.795 -4.348 7.378 1.00 98.44 145 ALA A CA 1
ATOM 1153 C C . ALA A 1 145 ? -0.370 -2.888 7.633 1.00 98.44 145 ALA A C 1
ATOM 1155 O O . ALA A 1 145 ? -0.068 -2.146 6.703 1.00 98.44 145 ALA A O 1
ATOM 1156 N N . HIS A 1 146 ? -0.309 -2.453 8.895 1.00 98.50 146 HIS A N 1
ATOM 1157 C CA . HIS A 1 146 ? 0.178 -1.116 9.250 1.00 98.50 146 HIS A CA 1
ATOM 1158 C C . HIS A 1 146 ? 1.694 -0.949 9.060 1.00 98.50 146 HIS A C 1
ATOM 1160 O O . HIS A 1 146 ? 2.149 0.140 8.711 1.00 98.50 146 HIS A O 1
ATOM 1166 N N . HIS A 1 147 ? 2.480 -2.011 9.256 1.00 98.81 147 HIS A N 1
ATOM 1167 C CA . HIS A 1 147 ? 3.892 -2.031 8.885 1.00 98.81 147 HIS A CA 1
ATOM 1168 C C . HIS A 1 147 ? 4.042 -2.031 7.366 1.00 98.81 147 HIS A C 1
ATOM 1170 O O . HIS A 1 147 ? 4.814 -1.223 6.864 1.00 98.81 147 HIS A O 1
ATOM 1176 N N . ASP A 1 148 ? 3.258 -2.844 6.657 1.00 98.75 148 ASP A N 1
ATOM 1177 C CA . ASP A 1 148 ? 3.281 -2.918 5.191 1.00 98.75 148 ASP A CA 1
ATOM 1178 C C . ASP A 1 148 ? 2.961 -1.558 4.555 1.00 98.75 148 ASP A C 1
ATOM 1180 O O . ASP A 1 148 ? 3.729 -1.047 3.738 1.00 98.75 148 ASP A O 1
ATOM 1184 N N . HIS A 1 149 ? 1.880 -0.913 5.012 1.00 98.81 149 HIS A N 1
ATOM 1185 C CA . HIS A 1 149 ? 1.534 0.466 4.661 1.00 98.81 149 HIS A CA 1
ATOM 1186 C C . HIS A 1 149 ? 2.720 1.400 4.895 1.00 98.81 149 HIS A C 1
ATOM 1188 O O . HIS A 1 149 ? 3.098 2.170 4.014 1.00 98.81 149 HIS A O 1
ATOM 1194 N N . ASN A 1 150 ? 3.313 1.345 6.091 1.00 98.81 150 ASN A N 1
ATOM 1195 C CA . ASN A 1 150 ? 4.386 2.253 6.470 1.00 98.81 150 ASN A CA 1
ATOM 1196 C C . ASN A 1 150 ? 5.673 2.011 5.675 1.00 98.81 150 ASN A C 1
ATOM 1198 O O . ASN A 1 150 ? 6.368 2.978 5.386 1.00 98.81 150 ASN A O 1
ATOM 1202 N N . SER A 1 151 ? 5.964 0.778 5.257 1.00 98.75 151 SER A N 1
ATOM 1203 C CA . SER A 1 151 ? 7.075 0.491 4.349 1.00 98.75 151 SER A CA 1
ATOM 1204 C C . SER A 1 151 ? 6.893 1.202 3.011 1.00 98.75 151 SER A C 1
ATOM 1206 O O . SER A 1 151 ? 7.826 1.839 2.529 1.00 98.75 151 SER A O 1
ATOM 1208 N N . ILE A 1 152 ? 5.688 1.177 2.435 1.00 98.75 152 ILE A N 1
ATOM 1209 C CA . ILE A 1 152 ? 5.409 1.905 1.189 1.00 98.75 152 ILE A CA 1
ATOM 1210 C C . ILE A 1 152 ? 5.396 3.422 1.411 1.00 98.75 152 ILE A C 1
ATOM 1212 O O . ILE A 1 152 ? 5.996 4.164 0.636 1.00 98.75 152 ILE A O 1
ATOM 1216 N N . TRP A 1 153 ? 4.776 3.886 2.495 1.00 98.62 153 TRP A N 1
ATOM 1217 C CA . TRP A 1 153 ? 4.743 5.298 2.881 1.00 98.62 153 TRP A CA 1
ATOM 1218 C C . TRP A 1 153 ? 6.155 5.884 3.054 1.00 98.62 153 TRP A C 1
ATOM 1220 O O . TRP A 1 153 ? 6.415 7.008 2.625 1.00 98.62 153 TRP A O 1
ATOM 1230 N N . GLU A 1 154 ? 7.094 5.122 3.628 1.00 98.50 154 GLU A N 1
ATOM 1231 C CA . GLU A 1 154 ? 8.503 5.519 3.762 1.00 98.50 154 GLU A CA 1
ATOM 1232 C C . GLU A 1 154 ? 9.202 5.600 2.397 1.00 98.50 154 GLU A C 1
ATOM 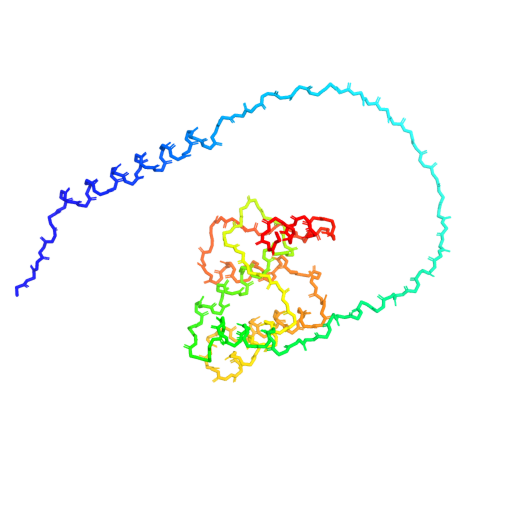1234 O O . GLU A 1 154 ? 9.904 6.580 2.136 1.00 98.50 154 GLU A O 1
ATOM 1239 N N . LEU A 1 155 ? 8.960 4.642 1.491 1.00 98.25 155 LEU A N 1
ATOM 1240 C CA . LEU A 1 155 ? 9.479 4.690 0.114 1.00 98.25 155 LEU A CA 1
ATOM 1241 C C . LEU A 1 155 ? 8.963 5.909 -0.667 1.00 98.25 155 LEU A C 1
ATOM 1243 O O . LEU A 1 155 ? 9.699 6.481 -1.471 1.00 98.25 155 LEU A O 1
ATOM 1247 N N . GLN A 1 156 ? 7.731 6.340 -0.389 1.00 97.75 156 GLN A N 1
ATOM 1248 C CA . GLN A 1 156 ? 7.115 7.535 -0.972 1.00 97.75 156 GLN A CA 1
ATOM 1249 C C . GLN A 1 156 ? 7.576 8.850 -0.315 1.00 97.75 156 GLN A C 1
ATOM 1251 O O . GLN A 1 156 ? 7.170 9.929 -0.752 1.00 97.75 156 GLN A O 1
ATOM 1256 N N . GLY A 1 157 ? 8.415 8.798 0.727 1.00 97.69 157 GLY A N 1
ATOM 1257 C CA . GLY A 1 157 ? 8.853 9.987 1.464 1.00 97.69 157 GLY A CA 1
ATOM 1258 C C . GLY A 1 157 ? 7.724 10.651 2.258 1.00 97.69 157 GLY A C 1
ATOM 1259 O O . GLY A 1 157 ? 7.676 11.879 2.373 1.00 97.69 157 GLY A O 1
ATOM 1260 N N . GLY A 1 158 ? 6.786 9.850 2.766 1.00 94.62 158 GLY A N 1
ATOM 1261 C CA . GLY A 1 158 ? 5.616 10.323 3.486 1.00 94.62 158 GLY A CA 1
ATOM 1262 C C . GLY A 1 158 ? 5.957 11.168 4.719 1.00 94.62 158 GLY A C 1
ATOM 1263 O O . GLY A 1 158 ? 6.962 10.974 5.400 1.00 94.62 158 GLY A O 1
ATOM 1264 N N . THR A 1 159 ? 5.088 12.137 5.018 1.00 95.56 159 THR A N 1
ATOM 1265 C CA . THR A 1 159 ? 5.200 13.021 6.201 1.00 95.56 159 THR A CA 1
ATOM 1266 C C . THR A 1 159 ? 3.921 13.078 7.032 1.00 95.56 159 THR A C 1
ATOM 1268 O O . THR A 1 159 ? 3.932 13.507 8.182 1.00 95.56 159 THR A O 1
ATOM 1271 N N . VAL A 1 160 ? 2.809 12.618 6.465 1.00 94.62 160 VAL A N 1
ATOM 1272 C CA . VAL A 1 160 ? 1.470 12.657 7.050 1.00 94.62 160 VAL A CA 1
ATOM 1273 C C . VAL A 1 160 ? 0.753 11.361 6.678 1.00 94.62 160 VAL A C 1
ATOM 1275 O O . VAL A 1 160 ? 1.002 10.818 5.605 1.00 94.62 160 VAL A O 1
ATOM 1278 N N . GLY A 1 161 ? -0.127 10.873 7.555 1.00 94.94 161 GLY A N 1
ATOM 1279 C CA . GLY A 1 161 ? -0.894 9.649 7.306 1.00 94.94 161 GLY A CA 1
ATOM 1280 C C . GLY A 1 161 ? -0.155 8.359 7.663 1.00 94.94 161 GLY A C 1
ATOM 1281 O O . GLY A 1 161 ? -0.548 7.299 7.199 1.00 94.94 161 GLY A O 1
ATOM 1282 N N . LYS A 1 162 ? 0.899 8.419 8.491 1.00 98.19 162 LYS A N 1
ATOM 1283 C CA . LYS A 1 162 ? 1.562 7.212 9.004 1.00 98.19 162 LYS A CA 1
ATOM 1284 C C . LYS A 1 162 ? 0.557 6.350 9.777 1.00 98.19 162 LYS A C 1
ATOM 1286 O O . LYS A 1 162 ? -0.177 6.867 10.620 1.00 98.19 162 LYS A O 1
ATOM 1291 N N . ALA A 1 163 ? 0.551 5.048 9.512 1.00 98.50 163 ALA A N 1
ATOM 1292 C CA . ALA A 1 163 ? -0.343 4.117 10.180 1.00 98.50 163 ALA A CA 1
ATOM 1293 C C . ALA A 1 163 ? 0.126 3.801 11.609 1.00 98.50 163 ALA A C 1
ATOM 1295 O O . ALA A 1 163 ? 1.322 3.611 11.850 1.00 98.50 163 ALA A O 1
ATOM 1296 N N . THR A 1 164 ? -0.820 3.713 12.544 1.00 98.44 164 THR A N 1
ATOM 1297 C CA . THR A 1 164 ? -0.589 3.473 13.981 1.00 98.44 164 THR A CA 1
ATOM 1298 C C . THR A 1 164 ? -1.059 2.098 14.456 1.00 98.44 164 THR A C 1
ATOM 1300 O O . THR A 1 164 ? -0.763 1.708 15.581 1.00 98.44 164 THR A O 1
ATOM 1303 N N . GLY A 1 165 ? -1.766 1.346 13.611 1.00 98.56 165 GLY A N 1
ATOM 1304 C CA . GLY A 1 165 ? -2.237 -0.001 13.922 1.00 98.56 165 GLY A CA 1
ATOM 1305 C C . GLY A 1 165 ? -3.126 -0.576 12.824 1.00 98.56 165 GLY A C 1
ATOM 1306 O O . GLY A 1 165 ? -3.318 0.052 11.783 1.00 98.56 165 GLY A O 1
ATOM 1307 N N . VAL A 1 166 ? -3.669 -1.767 13.061 1.00 98.69 166 VAL A N 1
ATOM 1308 C CA . VAL A 1 166 ? -4.627 -2.443 12.168 1.00 98.69 166 VAL A CA 1
ATOM 1309 C C . VAL A 1 166 ? -6.056 -2.124 12.628 1.00 98.69 166 VAL A C 1
ATOM 1311 O O . VAL A 1 166 ? -6.302 -1.932 13.826 1.00 98.69 166 VAL A O 1
ATOM 1314 N N . LEU A 1 167 ? -6.981 -1.987 11.679 1.00 98.50 167 LEU A N 1
ATOM 1315 C CA . LEU A 1 167 ? -8.410 -1.826 11.952 1.00 98.50 167 LEU A CA 1
ATOM 1316 C C . LEU A 1 167 ? -8.988 -3.114 12.548 1.00 98.50 167 LEU A C 1
ATOM 1318 O O . LEU A 1 167 ? -8.548 -4.211 12.219 1.00 98.50 167 LEU A O 1
ATOM 1322 N N . SER A 1 168 ? -9.988 -2.985 13.416 1.00 98.19 168 SER A N 1
ATOM 1323 C CA . SER A 1 168 ? -10.868 -4.109 13.733 1.00 98.19 168 SER A CA 1
ATOM 1324 C C . SER A 1 168 ? -11.726 -4.471 12.517 1.00 98.19 168 SER A C 1
ATOM 1326 O O . SER A 1 168 ? -11.918 -3.647 11.620 1.00 98.19 168 SER A O 1
ATOM 1328 N N . ALA A 1 169 ? -12.311 -5.671 12.516 1.00 97.44 169 ALA A N 1
ATOM 1329 C CA . ALA A 1 169 ? -13.232 -6.100 11.460 1.00 97.44 169 ALA A CA 1
ATOM 1330 C C . ALA A 1 169 ? -14.391 -5.104 11.254 1.00 97.44 169 ALA A C 1
ATOM 1332 O O . ALA A 1 169 ? -14.749 -4.767 10.130 1.00 97.44 169 ALA A O 1
ATOM 1333 N N . GLU A 1 170 ? -14.935 -4.553 12.341 1.00 98.12 170 GLU A N 1
ATOM 1334 C CA . GLU A 1 170 ? -16.016 -3.565 12.284 1.00 98.12 170 GLU A CA 1
ATOM 1335 C C . GLU A 1 170 ? -15.545 -2.211 11.711 1.00 98.12 170 GLU A C 1
ATOM 1337 O O . GLU A 1 170 ? -16.257 -1.544 10.957 1.00 98.12 170 GLU A O 1
ATOM 1342 N N . GLU A 1 171 ? -14.327 -1.779 12.051 1.00 98.31 171 GLU A N 1
ATOM 1343 C CA . GLU A 1 171 ? -13.719 -0.575 11.481 1.00 98.31 171 GLU A CA 1
ATOM 1344 C C . GLU A 1 171 ? -13.414 -0.734 9.985 1.00 98.31 171 GLU A C 1
ATOM 1346 O O . GLU A 1 171 ? -13.632 0.212 9.221 1.00 98.31 171 GLU A O 1
ATOM 1351 N N . GLU A 1 172 ? -12.948 -1.912 9.567 1.00 98.44 172 GLU A N 1
ATOM 1352 C CA . GLU A 1 172 ? -12.751 -2.259 8.161 1.00 98.44 172 GLU A CA 1
ATOM 1353 C C . GLU A 1 172 ? -14.083 -2.295 7.405 1.00 98.44 172 GLU A C 1
ATOM 1355 O O . GLU A 1 172 ? -14.197 -1.642 6.369 1.00 98.44 172 GLU A O 1
ATOM 1360 N N . ALA A 1 173 ? -15.114 -2.962 7.931 1.00 98.00 173 ALA A N 1
ATOM 1361 C CA . ALA A 1 173 ? -16.434 -3.010 7.301 1.00 98.00 173 ALA A CA 1
ATOM 1362 C C . ALA A 1 173 ? -16.995 -1.595 7.071 1.00 98.00 173 ALA A C 1
ATOM 1364 O O . ALA A 1 173 ? -17.435 -1.252 5.974 1.00 98.00 173 ALA A O 1
ATOM 1365 N N . ARG A 1 174 ? -16.867 -0.708 8.070 1.00 98.31 174 ARG A N 1
ATOM 1366 C CA . ARG A 1 174 ? -17.203 0.721 7.924 1.00 98.31 174 ARG A CA 1
ATOM 1367 C C . ARG A 1 174 ? -16.340 1.451 6.899 1.00 98.31 174 ARG A C 1
ATOM 1369 O O . ARG A 1 174 ? -16.768 2.468 6.350 1.00 98.31 174 ARG A O 1
ATOM 1376 N N . TYR A 1 175 ? -15.088 1.047 6.709 1.00 98.00 175 TYR A N 1
ATOM 1377 C CA . TYR A 1 175 ? -14.241 1.618 5.669 1.00 98.00 175 TYR A CA 1
ATOM 1378 C C . TYR A 1 175 ? -14.722 1.177 4.286 1.00 98.00 175 TYR A C 1
ATOM 1380 O O . TYR A 1 175 ? -14.883 2.037 3.422 1.00 98.00 175 TYR A O 1
ATOM 1388 N N . VAL A 1 176 ? -14.997 -0.114 4.098 1.00 97.94 176 VAL A N 1
ATOM 1389 C CA . VAL A 1 176 ? -15.481 -0.671 2.829 1.00 97.94 176 VAL A CA 1
ATOM 1390 C C . VAL A 1 176 ? -16.799 -0.013 2.424 1.00 97.94 176 VAL A C 1
ATOM 1392 O O . VAL A 1 176 ? -16.850 0.613 1.365 1.00 97.94 176 VAL A O 1
ATOM 1395 N N . GLN A 1 177 ? -17.788 -0.001 3.325 1.00 97.56 177 GLN A N 1
ATOM 1396 C CA . GLN A 1 177 ? -19.095 0.626 3.096 1.00 97.56 177 GLN A CA 1
ATOM 1397 C C . GLN A 1 177 ? -18.990 2.094 2.669 1.00 97.56 177 GLN A C 1
ATOM 1399 O O . GLN A 1 177 ? -19.776 2.559 1.861 1.00 97.56 177 GLN A O 1
ATOM 1404 N N . ARG A 1 178 ? -18.052 2.867 3.232 1.00 97.56 178 ARG A N 1
ATOM 1405 C CA . ARG A 1 178 ? -17.940 4.307 2.933 1.00 97.56 178 ARG A CA 1
ATOM 1406 C C . ARG A 1 178 ? -17.230 4.620 1.621 1.00 97.56 178 ARG A C 1
ATOM 1408 O O . ARG A 1 178 ? -17.348 5.747 1.149 1.00 97.56 178 ARG A O 1
ATOM 1415 N N . ASN A 1 179 ? -16.417 3.701 1.105 1.00 97.31 179 ASN A N 1
ATOM 1416 C CA . ASN A 1 179 ? -15.537 3.978 -0.033 1.00 97.31 179 ASN A CA 1
ATOM 1417 C C . ASN A 1 179 ? -15.932 3.223 -1.304 1.00 97.31 179 ASN A C 1
ATOM 1419 O O . ASN A 1 179 ? -15.517 3.649 -2.381 1.00 97.31 179 ASN A O 1
ATOM 1423 N N . PHE A 1 180 ? -16.681 2.122 -1.192 1.00 96.06 180 PHE A N 1
ATOM 1424 C CA . PHE A 1 180 ? -16.911 1.203 -2.311 1.00 96.06 180 PHE A CA 1
ATOM 1425 C C . PHE A 1 180 ? -18.375 0.781 -2.507 1.00 96.06 180 PHE A C 1
ATOM 1427 O O . PHE A 1 180 ? -18.653 0.065 -3.466 1.00 96.06 180 PHE A O 1
ATOM 1434 N N . GLU A 1 181 ? -19.298 1.242 -1.659 1.00 92.75 181 GLU A N 1
ATOM 1435 C CA . GLU A 1 181 ? -20.738 0.935 -1.707 1.00 92.75 181 GLU A CA 1
ATOM 1436 C C . GLU A 1 181 ? -21.583 2.210 -1.581 1.00 92.75 181 GLU A C 1
ATOM 1438 O O . GLU A 1 181 ? -22.572 2.337 -2.338 1.00 92.75 181 GLU A O 1
#

Nearest PDB structures (foldseek):
  6evp-assembly1_A  TM=4.037E-01  e=9.034E+00  Homo sapiens
  2j9q-assembly1_B  TM=4.294E-01  e=9.034E+00  Homo sapiens

Solvent-accessible surface area (backbone atoms only — not comparable to full-atom values): 11281 Å² total; per-residue (Å²): 138,84,86,74,81,59,73,69,62,56,55,56,52,52,53,53,51,53,53,51,54,54,52,53,50,58,73,72,63,73,78,83,91,80,89,84,84,89,82,88,82,89,85,84,89,87,85,90,77,93,71,88,74,76,85,76,78,78,75,71,77,79,85,47,70,68,48,44,55,50,26,46,70,77,52,47,74,84,60,51,66,68,54,52,46,51,49,54,39,20,26,32,56,56,42,32,35,45,96,44,80,80,74,78,41,85,79,45,72,46,45,44,53,41,50,50,52,35,50,74,76,48,93,50,98,60,45,70,63,52,50,54,48,43,52,36,49,70,72,67,50,53,92,53,33,19,57,50,31,39,55,43,37,56,75,70,66,60,89,72,46,67,44,81,34,61,48,52,73,69,55,24,51,56,45,48,54,74,75,77,108

pLDDT: mean 81.37, std 24.52, range [25.16, 98.88]

Secondary structure (DSSP, 8-state):
------HHHHHHHHHHHHHHHHHHHHHH--PPP--------------------------PPPPPHHHHHHHHHHS-TT--HHHHHHHHHHHHTTTEEES---------HHHHHHHHHHHHTS--TTHHHHHHHHHHHHTT--TTHHHHHHHHHHHTT--S--EEEEPPHHHHHHHHHHHH-

Sequence (181 aa):
MKNKLQPTLIIAGVIIIIAFFGYMYTVQSTPAEEKVEVIAEETKESAETSESVDEEDEQAAPITKDDIEDAEKVFPFDMSESAVQDAIHKMSHQKVKADKKWGALQITPARIDRLIEVIQANDYKHESTYLHILNNWKDGDFSRAHHDHNSIWELQGGTVGKATGVLSAEEEARYVQRNFE

Mean predicted aligned error: 14.51 Å